Protein AF-A0A6S4NHQ3-F1 (afdb_monomer)

Radius of gyration: 20.22 Å; Cα contacts (8 Å, |Δi|>4): 206; chains: 1; bounding box: 44×44×52 Å

Sequence (238 aa):
MHYVQKYLEKLPLPKGSAKSVNSGTNIFLYCNYYSFYSQKVLMALYEKNVEFEPLLLDITKGEQYSSWFLDINPRGEIPVLKVNNDIIPDSTRILDYLEDYLDPKLPPLINVSTDKKVLNDINKFRDLIDALPAGVITVGSFFHPQLCGRPKLPFILPVREVLKCGDLGSSKNLRKLAEENPKARGILLYKAEIQDRKHEILTSEEEYLKVLNIVDHVLAQVEEQLKEQNEGNLHTII

Solvent-accessible surface area (backbone atoms only — not comparable to full-atom values): 13996 Å² total; per-residue (Å²): 127,75,68,63,58,64,51,62,76,65,55,83,72,80,83,68,91,60,91,74,80,82,58,99,64,53,35,37,33,39,26,36,91,86,37,69,50,22,41,58,47,52,50,52,37,57,77,52,66,55,80,66,46,80,45,77,50,55,64,91,78,44,45,41,69,33,70,76,42,29,75,75,35,75,82,41,66,66,20,31,42,31,51,68,87,48,77,37,59,49,44,66,57,37,50,53,40,61,60,78,67,70,51,93,85,51,71,61,91,61,83,78,59,89,48,65,65,60,50,51,53,52,51,51,50,51,54,60,58,70,68,51,60,60,68,57,59,58,52,29,44,62,67,40,54,86,81,44,85,83,80,52,89,72,64,37,86,68,52,32,56,54,52,48,54,51,54,72,45,42,32,62,50,29,45,54,50,23,69,78,32,72,93,48,21,69,59,27,43,55,50,19,54,52,42,49,57,49,47,60,36,44,73,32,70,71,51,41,48,53,54,51,51,52,51,52,51,53,51,50,55,50,52,52,57,54,66,72,59,64,86,84,62,74,86,78,77,130

Organism: Cydia pomonella (NCBI:txid82600)

InterPro domains:
  IPR004045 Glutathione S-transferase, N-terminal [PF13409] (35-100)
  IPR004045 Glutathione S-transferase, N-terminal [PS50404] (25-106)
  IPR036249 Thioredoxin-like superfamily [SSF52833] (26-103)

Secondary structure (DSSP, 8-state):
-HHHHHHHTTS------------S--EEEEE-TT-HHHHHHHHHHHHTT---EEEE--GGGTGGGSHHHHTT-TT--S-EEEETTEEEESHHHHHHHHHHTS-TTSPPSS---S-HHHHHHHHHHHHHHHTS-HHHHHHHHHH-GGG-SSPPTTSSTTHHHHHHHHHHHHHHHHHHHHHH-GGGHHHHHHHHHHHHHHHHHHH-HHHHHHHHHHHHHHHHHHHHHHHHS-GGGTTS--

pLDDT: mean 83.44, std 17.64, range [32.94, 98.56]

Mean predicted aligned error: 9.05 Å

Foldseek 3Di:
DPPVVVVVVVPPPPPDPDDDPPDVKAKEKAAAPPDPLSVLLVVLCVVLVPDYHYDYDPVLLLSLLDPVNCVLPVLSDDTWMDIPNDIQDDSVSSLVCSQPPDDPPGDHPDPPDVDPVVVVVVVVLVVLVVPQPVVLL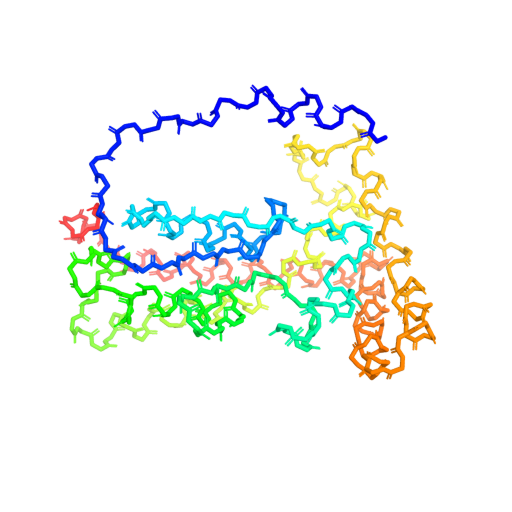LLLCLLCVVPDDDDDPPCDPPVSVVVNVSLVCQLVVLCVSLVVDVSSVVSSNVVSVVSVVSVVQSNDPVSSVVSVVSVVVSVVVVVVVVVVDPPPPVPPND

Nearest PDB structures (foldseek):
  5a4u-assembly1_A  TM=5.302E-01  e=1.321E-06  Arabidopsis thaliana
  5f06-assembly1_B  TM=5.441E-01  e=1.644E-06  Populus trichocarpa
  5a4w-assembly1_F  TM=5.690E-01  e=2.283E-06  Arabidopsis thaliana
  4ri7-assembly1_B  TM=5.217E-01  e=1.396E-06  Populus tremula x Populus tremuloides
  6tk8-assembly1_AAA-2  TM=5.365E-01  e=2.824E-05  Alopecurus myosuroides

Structure (mmCIF, N/CA/C/O backbone):
data_AF-A0A6S4NHQ3-F1
#
_entry.id   AF-A0A6S4NHQ3-F1
#
loop_
_atom_site.group_PDB
_atom_site.id
_atom_site.type_symbol
_atom_site.label_atom_id
_atom_site.label_alt_id
_atom_site.label_comp_id
_atom_site.label_asym_id
_atom_site.label_entity_id
_atom_site.label_seq_id
_atom_site.pdbx_PDB_ins_code
_atom_site.Cartn_x
_atom_site.Cartn_y
_atom_site.Cartn_z
_atom_site.occupancy
_atom_site.B_iso_or_equiv
_atom_site.auth_seq_id
_atom_site.auth_comp_id
_atom_site.auth_asym_id
_atom_site.auth_atom_id
_atom_site.pdbx_PDB_model_num
ATOM 1 N N . MET A 1 1 ? 18.579 -18.511 -0.798 1.00 41.28 1 MET A N 1
ATOM 2 C CA . MET A 1 1 ? 17.182 -18.793 -0.392 1.00 41.28 1 MET A CA 1
ATOM 3 C C . MET A 1 1 ? 17.045 -19.559 0.930 1.00 41.28 1 MET A C 1
ATOM 5 O O . MET A 1 1 ? 16.035 -19.383 1.584 1.00 41.28 1 MET A O 1
ATOM 9 N N . HIS A 1 2 ? 18.027 -20.350 1.386 1.00 41.12 2 HIS A N 1
ATOM 10 C CA . HIS A 1 2 ? 17.868 -21.189 2.593 1.00 41.12 2 HIS A CA 1
ATOM 11 C C . HIS A 1 2 ? 18.075 -20.460 3.943 1.00 41.12 2 HIS A C 1
ATOM 13 O O . HIS A 1 2 ? 17.642 -20.936 4.986 1.00 41.12 2 HIS A O 1
ATOM 19 N N . TYR A 1 3 ? 18.731 -19.293 3.941 1.00 32.94 3 TYR A N 1
ATOM 20 C CA . TYR A 1 3 ? 19.132 -18.621 5.183 1.00 32.94 3 TYR A CA 1
ATOM 21 C C . TYR A 1 3 ? 17.978 -17.887 5.881 1.00 32.94 3 TYR A C 1
ATOM 23 O O . TYR A 1 3 ? 17.878 -17.967 7.095 1.00 32.94 3 TYR A O 1
ATOM 31 N N . VAL A 1 4 ? 17.081 -17.229 5.138 1.00 36.38 4 VAL A N 1
ATOM 32 C CA . VAL A 1 4 ? 15.980 -16.421 5.706 1.00 36.38 4 VAL A CA 1
ATOM 33 C C . VAL A 1 4 ? 14.906 -17.299 6.356 1.00 36.38 4 VAL A C 1
ATOM 35 O O . VAL A 1 4 ? 14.461 -16.998 7.460 1.00 36.38 4 VAL A O 1
ATOM 38 N N . GLN A 1 5 ? 14.572 -18.435 5.736 1.00 38.97 5 GLN A N 1
ATOM 39 C CA . GLN A 1 5 ? 13.605 -19.407 6.264 1.00 38.97 5 GLN A CA 1
ATOM 40 C C . GLN A 1 5 ? 13.989 -19.894 7.674 1.00 38.97 5 GLN A C 1
ATOM 42 O O . GLN A 1 5 ? 13.165 -19.916 8.582 1.00 38.97 5 GLN A O 1
ATOM 47 N N . LYS A 1 6 ? 15.288 -20.147 7.889 1.00 36.09 6 LYS A N 1
ATOM 48 C CA . LYS A 1 6 ? 15.861 -20.581 9.172 1.00 36.09 6 LYS A CA 1
ATOM 49 C C . LYS A 1 6 ? 15.757 -19.531 10.290 1.00 36.09 6 LYS A C 1
ATOM 51 O O . LYS A 1 6 ? 15.869 -19.886 11.462 1.00 36.09 6 LYS A O 1
ATOM 56 N N . TYR A 1 7 ? 15.594 -18.248 9.956 1.00 45.59 7 TYR A N 1
ATOM 57 C CA . TYR A 1 7 ? 15.346 -17.185 10.940 1.00 45.59 7 TYR A CA 1
ATOM 58 C C . TYR A 1 7 ? 13.852 -16.979 11.198 1.00 45.59 7 TYR A C 1
ATOM 60 O O . TYR A 1 7 ? 13.483 -16.710 12.338 1.00 45.59 7 TYR A O 1
ATOM 68 N N . LEU A 1 8 ? 13.004 -17.164 10.182 1.00 43.62 8 LEU A N 1
ATOM 69 C CA . LEU A 1 8 ? 11.546 -17.088 10.323 1.00 43.62 8 LEU A CA 1
ATOM 70 C C . LEU A 1 8 ? 11.007 -18.175 11.264 1.00 43.62 8 LEU A C 1
ATOM 72 O O . LEU A 1 8 ? 10.175 -17.885 12.113 1.00 43.62 8 LEU A O 1
ATOM 76 N N . GLU A 1 9 ? 11.558 -19.389 11.196 1.00 46.22 9 GLU A N 1
ATOM 77 C CA . GLU A 1 9 ? 11.207 -20.502 12.097 1.00 46.22 9 GLU A CA 1
ATOM 78 C C . GLU A 1 9 ? 11.644 -20.286 13.558 1.00 46.22 9 GLU A C 1
ATOM 80 O O . GLU A 1 9 ? 11.167 -20.973 14.459 1.00 46.22 9 GLU A O 1
ATOM 85 N N . LYS A 1 10 ? 12.568 -19.348 13.811 1.00 43.44 10 LYS A N 1
ATOM 86 C CA . LYS A 1 10 ? 13.125 -19.065 15.144 1.00 43.44 10 LYS A CA 1
ATOM 87 C C . LYS A 1 10 ? 12.466 -17.889 15.854 1.00 43.44 10 LYS A C 1
ATOM 89 O O . LYS A 1 10 ? 12.809 -17.625 17.006 1.00 43.44 10 LYS A O 1
ATOM 94 N N . LEU A 1 11 ? 11.566 -17.169 15.188 1.00 36.38 11 LEU A N 1
ATOM 95 C CA . LEU A 1 11 ? 10.788 -16.127 15.842 1.00 36.38 11 LEU A CA 1
ATOM 96 C C . LEU A 1 11 ? 9.763 -16.808 16.759 1.00 36.38 11 LEU A C 1
ATOM 98 O O . LEU A 1 11 ? 8.969 -17.616 16.275 1.00 36.38 11 LEU A O 1
ATOM 102 N N . PRO A 1 12 ? 9.764 -16.522 18.073 1.00 37.81 12 PRO A N 1
ATOM 103 C CA . PRO A 1 12 ? 8.717 -17.000 18.954 1.00 37.81 12 PRO A CA 1
ATOM 104 C C . PRO A 1 12 ? 7.433 -16.267 18.568 1.00 37.81 12 PRO A C 1
ATOM 106 O O . PRO A 1 12 ? 7.177 -15.156 19.024 1.00 37.81 12 PRO A O 1
ATOM 109 N N . LEU A 1 13 ? 6.633 -16.874 17.692 1.00 43.66 13 LEU A N 1
ATOM 110 C CA . LEU A 1 13 ? 5.235 -16.494 17.562 1.00 43.66 13 LEU A CA 1
ATOM 111 C C . LEU A 1 13 ? 4.606 -16.748 18.937 1.00 43.66 13 LEU A C 1
ATOM 113 O O . LEU A 1 13 ? 4.704 -17.878 19.434 1.00 43.66 13 LEU A O 1
ATOM 117 N N . PRO A 1 14 ? 4.016 -15.738 19.596 1.00 38.56 14 PRO A N 1
ATOM 118 C CA . PRO A 1 14 ? 3.299 -15.982 20.829 1.00 38.56 14 PRO A CA 1
ATOM 119 C C . PRO A 1 14 ? 2.188 -16.987 20.521 1.00 38.56 14 PRO A C 1
ATOM 121 O O . PRO A 1 14 ? 1.227 -16.680 19.823 1.00 38.56 14 PRO A O 1
ATOM 124 N N . LYS A 1 15 ? 2.312 -18.208 21.054 1.00 42.62 15 LYS A N 1
ATOM 125 C CA . LYS A 1 15 ? 1.168 -19.105 21.233 1.00 42.62 15 LYS A CA 1
ATOM 126 C C . LYS A 1 15 ? 0.335 -18.521 22.368 1.00 42.62 15 LYS A C 1
ATOM 128 O O . LYS A 1 15 ? 0.382 -18.993 23.500 1.00 42.62 15 LYS A O 1
ATOM 133 N N . GLY A 1 16 ? -0.329 -17.408 22.075 1.00 36.06 16 GLY A N 1
ATOM 134 C CA . GLY A 1 16 ? -1.238 -16.749 22.988 1.00 36.06 16 GLY A CA 1
ATOM 135 C C . GLY A 1 16 ? -2.459 -17.632 23.167 1.00 36.06 16 GLY A C 1
ATOM 136 O O . GLY A 1 16 ? -3.340 -17.659 22.318 1.00 36.06 16 GLY A O 1
ATOM 137 N N . SER A 1 17 ? -2.516 -18.353 24.284 1.00 41.75 17 SER A N 1
ATOM 138 C CA . SER A 1 17 ? -3.773 -18.840 24.842 1.00 41.75 17 SER A CA 1
ATOM 139 C C . SER A 1 17 ? -4.569 -17.637 25.366 1.00 41.75 17 SER A C 1
ATOM 141 O O . SER A 1 17 ? -4.622 -17.390 26.571 1.00 41.75 17 SER A O 1
ATOM 143 N N . ALA A 1 18 ? -5.133 -16.844 24.460 1.00 39.75 18 ALA A N 1
ATOM 144 C CA . ALA A 1 18 ? -6.147 -15.846 24.766 1.00 39.75 18 ALA A CA 1
ATOM 145 C C . ALA A 1 18 ? -7.503 -16.430 24.358 1.00 39.75 18 ALA A C 1
ATOM 147 O O . ALA A 1 18 ? -7.610 -17.091 23.329 1.00 39.75 18 ALA A O 1
ATOM 148 N N . LYS A 1 19 ? -8.522 -16.267 25.206 1.00 41.50 19 LYS A N 1
ATOM 149 C CA . LYS A 1 19 ? -9.860 -16.837 24.994 1.00 41.50 19 LYS A CA 1
ATOM 150 C C . LYS A 1 19 ? -10.383 -16.449 23.603 1.00 41.50 19 LYS A C 1
ATOM 152 O O . LYS A 1 19 ? -10.656 -15.278 23.363 1.00 41.50 19 LYS A O 1
ATOM 157 N N . SER A 1 20 ? -10.511 -17.446 22.726 1.00 44.72 20 SER A N 1
ATOM 158 C CA . SER A 1 20 ? -10.977 -17.306 21.347 1.00 44.72 20 SER A CA 1
ATOM 159 C C . SER A 1 20 ? -12.422 -16.822 21.326 1.00 44.72 20 SER A C 1
ATOM 161 O O . SER A 1 20 ? -13.303 -17.465 21.913 1.00 44.72 20 SER A O 1
ATOM 163 N N . VAL A 1 21 ? -12.699 -15.746 20.597 1.00 47.25 21 VAL A N 1
ATOM 164 C CA . VAL A 1 21 ? -14.057 -15.499 20.118 1.00 47.25 21 VAL A CA 1
ATOM 165 C C . VAL A 1 21 ? -14.257 -16.424 18.920 1.00 47.25 21 VAL A C 1
ATOM 167 O O . VAL A 1 21 ? -14.030 -16.042 17.779 1.00 47.25 21 VAL A O 1
ATOM 170 N N . ASN A 1 22 ? -14.668 -17.666 19.191 1.00 46.78 22 ASN A N 1
ATOM 171 C CA . ASN A 1 22 ? -15.156 -18.591 18.166 1.00 46.78 22 ASN A CA 1
ATOM 172 C C . ASN A 1 22 ? -16.520 -18.083 17.667 1.00 46.78 22 ASN A C 1
ATOM 174 O O . ASN A 1 22 ? -17.574 -18.602 18.036 1.00 46.78 22 ASN A O 1
ATOM 178 N N . SER A 1 23 ? -16.515 -17.019 16.865 1.00 53.62 23 SER A N 1
ATOM 179 C CA . SER A 1 23 ? -17.601 -16.788 15.917 1.00 53.62 23 SER A CA 1
ATOM 180 C C . SER A 1 23 ? -17.311 -17.698 14.725 1.00 53.62 23 SER A C 1
ATOM 182 O O . SER A 1 23 ? -16.160 -17.791 14.316 1.00 53.62 23 SER A O 1
ATOM 184 N N . GLY A 1 24 ? -18.297 -18.410 14.179 1.00 66.19 24 GLY A N 1
ATOM 185 C CA . GLY A 1 24 ? -18.119 -19.302 13.017 1.00 66.19 24 GLY A CA 1
ATOM 186 C C . GLY A 1 24 ? -17.751 -18.587 11.704 1.00 66.19 24 GLY A C 1
ATOM 187 O O . GLY A 1 24 ? -18.148 -19.040 10.634 1.00 66.19 24 GLY A O 1
ATOM 188 N N . THR A 1 25 ? -17.060 -17.453 11.795 1.00 79.44 25 THR A N 1
ATOM 189 C CA . THR A 1 25 ? -16.621 -16.580 10.717 1.00 79.44 25 THR A CA 1
ATOM 190 C C . THR A 1 25 ? -15.219 -16.997 10.301 1.00 79.44 25 THR A C 1
ATOM 192 O O . THR A 1 25 ? -14.270 -16.872 11.071 1.00 79.44 25 THR A O 1
ATOM 195 N N . ASN A 1 26 ? -15.072 -17.470 9.067 1.00 91.00 26 ASN A N 1
ATOM 196 C CA . ASN A 1 26 ? -13.759 -17.821 8.538 1.00 91.00 26 ASN A CA 1
ATOM 197 C C . ASN A 1 26 ? -13.065 -16.554 8.027 1.00 91.00 26 ASN A C 1
ATOM 199 O O . ASN A 1 26 ? -13.512 -15.973 7.033 1.00 91.00 26 ASN A O 1
ATOM 203 N N . ILE A 1 27 ? -11.986 -16.141 8.693 1.00 96.00 27 ILE A N 1
ATOM 204 C CA . ILE A 1 27 ? -11.217 -14.943 8.342 1.00 96.00 27 ILE A CA 1
ATOM 205 C C . ILE A 1 27 ? -9.837 -15.359 7.835 1.00 96.00 27 ILE A C 1
ATOM 207 O O . ILE A 1 27 ? -9.056 -15.971 8.560 1.00 96.00 27 ILE A O 1
ATOM 211 N N . PHE A 1 28 ? -9.521 -14.980 6.598 1.00 97.62 28 PHE A N 1
ATOM 212 C CA . PHE A 1 28 ? -8.204 -15.179 5.996 1.00 97.62 28 PHE A CA 1
ATOM 213 C C . PHE A 1 28 ? -7.603 -13.842 5.587 1.00 97.62 28 PHE A C 1
ATOM 215 O O . PHE A 1 28 ? -8.303 -12.962 5.084 1.00 97.62 28 PHE A O 1
ATOM 222 N N . LEU A 1 29 ? -6.289 -13.712 5.728 1.00 98.38 29 LEU A N 1
ATOM 223 C CA . LEU A 1 29 ? -5.555 -12.536 5.282 1.00 98.38 29 LEU A CA 1
ATOM 224 C C . LEU A 1 29 ? -4.477 -12.939 4.277 1.00 98.38 29 LEU A C 1
ATOM 226 O O . LEU A 1 29 ? -3.448 -13.489 4.660 1.00 98.38 29 LEU A O 1
ATOM 230 N N . TYR A 1 30 ? -4.677 -12.606 3.003 1.00 98.38 30 TYR A N 1
ATOM 231 C CA . TYR A 1 30 ? -3.642 -12.741 1.981 1.00 98.38 30 TYR A CA 1
ATOM 232 C C . TYR A 1 30 ? -2.620 -11.619 2.156 1.00 98.38 30 TYR A C 1
ATOM 234 O O . TYR A 1 30 ? -2.944 -10.453 1.916 1.00 98.38 30 TYR A O 1
ATOM 242 N N . CYS A 1 31 ? -1.404 -11.929 2.603 1.00 98.00 31 CYS A N 1
ATOM 243 C CA . CYS A 1 31 ? -0.440 -10.903 3.001 1.00 98.00 31 CYS A CA 1
ATOM 244 C C . CYS A 1 31 ? 1.027 -11.311 2.839 1.00 98.00 31 CYS A C 1
ATOM 246 O O . CYS A 1 31 ? 1.368 -12.425 2.455 1.00 98.00 31 CYS A O 1
ATOM 248 N N . ASN A 1 32 ? 1.918 -10.369 3.138 1.00 95.62 32 ASN A N 1
ATOM 249 C CA . ASN A 1 32 ? 3.341 -10.621 3.313 1.00 95.62 32 ASN A CA 1
ATOM 250 C C . ASN A 1 32 ? 3.845 -9.790 4.498 1.00 95.62 32 ASN A C 1
ATOM 252 O O . ASN A 1 32 ? 3.579 -8.590 4.561 1.00 95.62 32 ASN A O 1
ATOM 256 N N . TYR A 1 33 ? 4.604 -10.396 5.413 1.00 92.06 33 TYR A N 1
ATOM 257 C CA . TYR A 1 33 ? 5.061 -9.726 6.638 1.00 92.06 33 TYR A CA 1
ATOM 258 C C . TYR A 1 33 ? 5.990 -8.525 6.412 1.00 92.06 33 TYR A C 1
ATOM 260 O O . TYR A 1 33 ? 6.169 -7.722 7.325 1.00 92.06 33 TYR A O 1
ATOM 268 N N . TYR A 1 34 ? 6.565 -8.370 5.218 1.00 86.56 34 TYR A N 1
ATOM 269 C CA . TYR A 1 34 ? 7.414 -7.232 4.861 1.00 86.56 34 TYR A CA 1
ATOM 270 C C . TYR A 1 34 ? 6.670 -6.121 4.108 1.00 86.56 34 TYR A C 1
ATOM 272 O O . TYR A 1 34 ? 7.263 -5.086 3.815 1.00 86.56 34 TYR A O 1
ATOM 280 N N . SER A 1 35 ? 5.386 -6.305 3.788 1.00 90.50 35 SER A N 1
ATOM 281 C CA . SER A 1 35 ? 4.566 -5.250 3.189 1.00 90.50 35 SER A CA 1
ATOM 282 C C . SER A 1 35 ? 4.032 -4.319 4.275 1.00 90.50 35 SER A C 1
ATOM 284 O O . SER A 1 35 ? 3.268 -4.759 5.132 1.00 90.50 35 SER A O 1
ATOM 286 N N . PHE A 1 36 ? 4.364 -3.026 4.208 1.00 90.44 36 PHE A N 1
ATOM 287 C CA . PHE A 1 36 ? 3.830 -2.006 5.125 1.00 90.44 36 PHE A CA 1
ATOM 288 C C . PHE A 1 36 ? 2.293 -2.010 5.167 1.00 90.44 36 PHE A C 1
ATOM 290 O O . PHE A 1 36 ? 1.688 -1.941 6.235 1.00 90.44 36 PHE A O 1
ATOM 297 N N . TYR A 1 37 ? 1.652 -2.192 4.009 1.00 94.25 37 TYR A N 1
ATOM 298 C CA . TYR A 1 37 ? 0.195 -2.273 3.902 1.00 94.25 37 TYR A CA 1
ATOM 299 C C . TYR A 1 37 ? -0.374 -3.521 4.585 1.00 94.25 37 TYR A C 1
ATOM 301 O O . TYR A 1 37 ? -1.457 -3.471 5.159 1.00 94.25 37 TYR A O 1
ATOM 309 N N . SER A 1 38 ? 0.352 -4.644 4.550 1.00 96.75 38 SER A N 1
ATOM 310 C CA . SER A 1 38 ? -0.025 -5.848 5.301 1.00 96.75 38 SER A CA 1
ATOM 311 C C . SER A 1 38 ? 0.200 -5.672 6.798 1.00 96.75 38 SER A C 1
ATOM 313 O O . SER A 1 38 ? -0.638 -6.096 7.586 1.00 96.75 38 SER A O 1
ATOM 315 N N . GLN A 1 39 ? 1.300 -5.027 7.194 1.00 95.12 39 GLN A N 1
ATOM 316 C CA . GLN A 1 39 ? 1.635 -4.784 8.595 1.00 95.12 39 GLN A CA 1
ATOM 317 C C . GLN A 1 39 ? 0.559 -3.959 9.300 1.00 95.12 39 GLN A C 1
ATOM 319 O O . GLN A 1 39 ? 0.144 -4.355 10.383 1.00 95.12 39 GLN A O 1
ATOM 324 N N . LYS A 1 40 ? 0.035 -2.891 8.677 1.00 93.19 40 LYS A N 1
ATOM 325 C CA . LYS A 1 40 ? -1.033 -2.096 9.310 1.00 93.19 40 LYS A CA 1
ATOM 326 C C . LYS A 1 40 ? -2.314 -2.902 9.563 1.00 93.19 40 LYS A C 1
ATOM 328 O O . LYS A 1 40 ? -2.912 -2.776 10.624 1.00 93.19 40 LYS A O 1
ATOM 333 N N . VAL A 1 41 ? -2.689 -3.795 8.642 1.00 96.94 41 VAL A N 1
ATOM 334 C CA . VAL A 1 41 ? -3.848 -4.691 8.820 1.00 96.94 41 VAL A CA 1
ATOM 335 C C . VAL A 1 41 ? -3.578 -5.761 9.880 1.00 96.94 41 VAL A C 1
ATOM 337 O O . VAL A 1 41 ? -4.438 -6.027 10.712 1.00 96.94 41 VAL A O 1
ATOM 340 N N . LEU A 1 42 ? -2.382 -6.357 9.878 1.00 97.25 42 LEU A N 1
ATOM 341 C CA . LEU A 1 42 ? -1.973 -7.328 10.894 1.00 97.25 42 LEU A CA 1
ATOM 342 C C . LEU A 1 42 ? -2.024 -6.714 12.295 1.00 97.25 42 LEU A C 1
ATOM 344 O O . LEU A 1 42 ? -2.574 -7.330 13.200 1.00 97.25 42 LEU A O 1
ATOM 348 N N . MET A 1 43 ? -1.494 -5.499 12.460 1.00 95.31 43 MET A N 1
ATOM 349 C CA . MET A 1 43 ? -1.566 -4.763 13.723 1.00 95.31 43 MET A CA 1
ATOM 350 C C . MET A 1 43 ? -3.017 -4.583 14.167 1.00 95.31 43 MET A C 1
ATOM 352 O O . MET A 1 43 ? -3.346 -4.956 15.283 1.00 95.31 43 MET A O 1
ATOM 356 N N . ALA A 1 44 ? -3.902 -4.114 13.284 1.00 94.12 44 ALA A N 1
ATOM 357 C CA . ALA A 1 44 ? -5.312 -3.936 13.622 1.00 94.12 44 ALA A CA 1
ATOM 358 C C . ALA A 1 44 ? -6.005 -5.242 14.047 1.00 94.12 44 ALA A C 1
ATOM 360 O O . ALA A 1 44 ? -6.732 -5.258 15.035 1.00 94.12 44 ALA A O 1
ATOM 361 N N . LEU A 1 45 ? -5.760 -6.350 13.341 1.00 94.94 45 LEU A N 1
ATOM 362 C CA . LEU A 1 45 ? -6.311 -7.660 13.704 1.00 94.94 45 LEU A CA 1
ATOM 363 C C . LEU A 1 45 ? -5.817 -8.129 15.080 1.00 94.94 45 LEU A C 1
ATOM 365 O O . LEU A 1 45 ? -6.617 -8.622 15.875 1.00 94.94 45 LEU A O 1
ATOM 369 N N . TYR A 1 46 ? -4.523 -7.953 15.372 1.00 94.25 46 TYR A N 1
ATOM 370 C CA . TYR A 1 46 ? -3.949 -8.322 16.667 1.00 94.25 46 TYR A CA 1
ATOM 371 C C . TYR A 1 46 ? -4.468 -7.446 17.811 1.00 94.25 46 TYR A C 1
ATOM 373 O O . TYR A 1 46 ? -4.868 -7.990 18.836 1.00 94.25 46 TYR A O 1
ATOM 381 N N . GLU A 1 47 ? -4.516 -6.124 17.634 1.00 91.81 47 GLU A N 1
ATOM 382 C CA . GLU A 1 47 ? -5.016 -5.189 18.653 1.00 91.81 47 GLU A CA 1
ATOM 383 C C . GLU A 1 47 ? -6.504 -5.418 18.957 1.00 91.81 47 GLU A C 1
ATOM 385 O O . GLU A 1 47 ? -6.924 -5.392 20.112 1.00 91.81 47 GLU A O 1
ATOM 390 N N . LYS A 1 48 ? -7.311 -5.744 17.938 1.00 89.62 48 LYS A N 1
ATOM 391 C CA . LYS A 1 48 ? -8.724 -6.118 18.125 1.00 89.62 48 LYS A CA 1
ATOM 392 C C . LYS A 1 48 ? -8.913 -7.552 18.629 1.00 89.62 48 LYS A C 1
ATOM 394 O O . LYS A 1 48 ? -10.050 -7.961 18.847 1.00 89.62 48 LYS A O 1
ATOM 399 N N . ASN A 1 49 ? -7.835 -8.321 18.806 1.00 90.06 49 ASN A N 1
ATOM 400 C CA . ASN A 1 49 ? -7.863 -9.733 19.195 1.00 90.06 49 ASN A CA 1
ATOM 401 C C . ASN A 1 49 ? -8.794 -10.583 18.300 1.00 90.06 49 ASN A C 1
ATOM 403 O O . ASN A 1 49 ? -9.562 -11.420 18.779 1.00 90.06 49 ASN A O 1
ATOM 407 N N . VAL A 1 50 ? -8.740 -10.336 16.988 1.00 91.25 50 VAL A N 1
ATOM 408 C CA . VAL A 1 50 ? -9.479 -11.088 15.967 1.00 91.25 50 VAL A CA 1
ATOM 409 C C . VAL A 1 50 ? -8.673 -12.325 15.586 1.00 91.25 50 VAL A C 1
ATOM 411 O O . VAL A 1 50 ? -7.493 -12.225 15.258 1.00 91.25 50 VAL A O 1
ATOM 414 N N . GLU A 1 51 ? -9.308 -13.494 15.598 1.00 92.31 51 GLU A N 1
ATOM 415 C CA . GLU A 1 51 ? -8.698 -14.729 15.105 1.00 92.31 51 GLU A CA 1
ATOM 416 C C . GLU A 1 51 ? -8.767 -14.777 13.570 1.00 92.31 51 GLU A C 1
ATOM 418 O O . GLU A 1 51 ? -9.820 -14.547 12.977 1.00 92.31 51 GLU A O 1
ATOM 423 N N . PHE A 1 52 ? -7.635 -15.041 12.915 1.00 95.38 52 PHE A N 1
ATOM 424 C CA . PHE A 1 52 ? -7.533 -15.106 11.456 1.00 95.38 52 PHE A CA 1
ATOM 425 C C . PHE A 1 52 ? -6.401 -16.040 11.018 1.00 95.38 52 PHE A C 1
ATOM 427 O O . PHE A 1 52 ? -5.429 -16.250 11.746 1.00 95.38 52 PHE A O 1
ATOM 434 N N . GLU A 1 53 ? -6.487 -16.545 9.789 1.00 97.19 53 GLU A N 1
ATOM 435 C CA . GLU A 1 53 ? -5.422 -17.324 9.158 1.00 97.19 53 GLU A CA 1
ATOM 436 C C . GLU A 1 53 ? -4.631 -16.466 8.146 1.00 97.19 53 GLU A C 1
ATOM 438 O O . GLU A 1 53 ? -5.198 -15.987 7.156 1.00 97.19 53 GLU A O 1
ATOM 443 N N . PRO A 1 54 ? -3.317 -16.241 8.352 1.00 96.12 54 PRO A N 1
ATOM 444 C CA . PRO A 1 54 ? -2.481 -15.557 7.373 1.00 96.12 54 PRO A CA 1
ATOM 445 C C . PRO A 1 54 ? -2.116 -16.491 6.210 1.00 96.12 54 PRO A C 1
ATOM 447 O O . PRO A 1 54 ? -1.442 -17.504 6.391 1.00 96.12 54 PRO A O 1
ATOM 450 N N . LEU A 1 55 ? -2.482 -16.097 4.994 1.00 97.31 55 LEU A N 1
ATOM 451 C CA . LEU A 1 55 ? -2.096 -16.752 3.747 1.00 97.31 55 LEU A CA 1
ATOM 452 C C . LEU A 1 55 ? -0.950 -15.955 3.116 1.00 97.31 55 LEU A C 1
ATOM 454 O O . LEU A 1 55 ? -1.154 -14.874 2.562 1.00 97.31 55 LEU A O 1
ATOM 458 N N . LEU A 1 56 ? 0.277 -16.458 3.255 1.00 97.25 56 LEU A N 1
ATOM 459 C CA . LEU A 1 56 ? 1.479 -15.717 2.871 1.00 97.25 56 LEU A CA 1
ATOM 460 C C . LEU A 1 56 ? 1.770 -15.826 1.375 1.00 97.25 56 LEU A C 1
ATOM 462 O O . LEU A 1 56 ? 1.942 -16.926 0.861 1.00 97.25 56 LEU A O 1
ATOM 466 N N . LEU A 1 57 ? 1.904 -14.675 0.712 1.00 95.31 57 LEU A N 1
ATOM 467 C CA . LEU A 1 57 ? 2.344 -14.582 -0.680 1.00 95.31 57 LEU A CA 1
ATOM 468 C C . LEU A 1 57 ? 3.834 -14.245 -0.769 1.00 95.31 57 LEU A C 1
ATOM 470 O O . LEU A 1 57 ? 4.324 -13.310 -0.122 1.00 95.31 57 LEU A O 1
ATOM 474 N N . ASP A 1 58 ? 4.549 -14.935 -1.653 1.00 90.31 58 ASP A N 1
ATOM 475 C CA . ASP A 1 58 ? 5.911 -14.610 -2.057 1.00 90.31 58 ASP A CA 1
ATOM 476 C C . ASP A 1 58 ? 5.911 -13.494 -3.112 1.00 90.31 58 ASP A C 1
ATOM 478 O O . ASP A 1 58 ? 6.049 -13.703 -4.324 1.00 90.31 58 ASP A O 1
ATOM 482 N N . ILE A 1 59 ? 5.798 -12.257 -2.627 1.00 88.31 59 ILE A N 1
ATOM 483 C CA . ILE A 1 59 ? 5.825 -11.068 -3.485 1.00 88.31 59 ILE A CA 1
ATOM 484 C C . ILE A 1 59 ? 7.167 -10.856 -4.191 1.00 88.31 59 ILE A C 1
ATOM 486 O O . ILE A 1 59 ? 7.223 -10.143 -5.192 1.00 88.31 59 ILE A O 1
ATOM 490 N N . THR A 1 60 ? 8.244 -11.497 -3.717 1.00 80.88 60 THR A N 1
ATOM 491 C CA . THR A 1 60 ? 9.568 -11.415 -4.354 1.00 80.88 60 THR A CA 1
ATOM 492 C C . THR A 1 60 ? 9.622 -12.197 -5.664 1.00 80.88 60 THR A C 1
ATOM 494 O O . THR A 1 60 ? 10.420 -11.877 -6.543 1.00 80.88 60 THR A O 1
ATOM 497 N N . LYS A 1 61 ? 8.736 -13.187 -5.819 1.00 82.69 61 LYS A N 1
ATOM 498 C CA . LYS A 1 61 ? 8.537 -13.950 -7.056 1.00 82.69 61 LYS A CA 1
ATOM 499 C C . LYS A 1 61 ? 7.333 -13.477 -7.871 1.00 82.69 61 LYS A C 1
ATOM 501 O O . LYS A 1 61 ? 7.049 -14.063 -8.910 1.00 82.69 61 LYS A O 1
ATOM 506 N N . GLY A 1 62 ? 6.638 -12.432 -7.422 1.00 84.88 62 GLY A N 1
ATOM 507 C CA . GLY A 1 62 ? 5.451 -11.919 -8.101 1.00 84.88 62 GLY A CA 1
ATOM 508 C C . GLY A 1 62 ? 4.224 -12.823 -7.963 1.00 84.88 62 GLY A C 1
ATOM 509 O O . GLY A 1 62 ? 3.387 -12.828 -8.860 1.00 84.88 62 GLY A O 1
ATOM 510 N N . GLU A 1 63 ? 4.092 -13.593 -6.876 1.00 91.00 63 GLU A N 1
ATOM 511 C CA . GLU A 1 63 ? 2.948 -14.496 -6.661 1.00 91.00 63 GLU A CA 1
ATOM 512 C C . GLU A 1 63 ? 1.588 -13.773 -6.674 1.00 91.00 63 GLU A C 1
ATOM 514 O O . GLU A 1 63 ? 0.593 -14.333 -7.128 1.00 91.00 63 GLU A O 1
ATOM 519 N N . GLN A 1 64 ? 1.550 -12.492 -6.298 1.00 92.69 64 GLN A N 1
ATOM 520 C CA . GLN A 1 64 ? 0.374 -11.622 -6.420 1.00 92.69 64 GLN A CA 1
ATOM 521 C C . GLN A 1 64 ? -0.061 -11.356 -7.876 1.00 92.69 64 GLN A C 1
ATOM 523 O O . GLN A 1 64 ? -1.090 -10.734 -8.118 1.00 92.69 64 GLN A O 1
ATOM 528 N N . TYR A 1 65 ? 0.727 -11.795 -8.854 1.00 90.75 65 TYR A N 1
ATOM 529 C CA . TYR A 1 65 ? 0.413 -11.742 -10.281 1.00 90.75 65 TYR A CA 1
ATOM 530 C C . TYR A 1 65 ? 0.137 -13.125 -10.876 1.00 90.75 65 TYR A C 1
ATOM 532 O O . TYR A 1 65 ? -0.005 -13.256 -12.090 1.00 90.75 65 TYR A O 1
ATOM 540 N N . SER A 1 66 ? 0.071 -14.163 -10.043 1.00 89.62 66 SER A N 1
ATOM 541 C CA . SER A 1 66 ? -0.410 -15.476 -10.461 1.00 89.62 66 SER A CA 1
ATOM 542 C C . SER A 1 66 ? -1.893 -15.414 -10.833 1.00 89.62 66 SER A C 1
ATOM 544 O O . SER A 1 66 ? -2.653 -14.608 -10.293 1.00 89.62 66 SER A O 1
ATOM 546 N N . SER A 1 67 ? -2.321 -16.289 -11.743 1.00 87.88 67 SER A N 1
ATOM 547 C CA . SER A 1 67 ? -3.719 -16.353 -12.182 1.00 87.88 67 SER A CA 1
ATOM 548 C C . SER A 1 67 ? -4.692 -16.518 -11.013 1.00 87.88 67 SER A C 1
ATOM 550 O O . SER A 1 67 ? -5.665 -15.777 -10.931 1.00 87.88 67 SER A O 1
ATOM 552 N N . TRP A 1 68 ? -4.391 -17.426 -10.080 1.00 91.62 68 TRP A N 1
ATOM 553 C CA . TRP A 1 68 ? -5.268 -17.721 -8.947 1.00 91.62 68 TRP A CA 1
ATOM 554 C C . TRP A 1 68 ? -5.456 -16.518 -8.016 1.00 91.62 68 TRP A C 1
ATOM 556 O O . TRP A 1 68 ? -6.553 -16.315 -7.502 1.00 91.62 68 TRP A O 1
ATOM 566 N N . PHE A 1 69 ? -4.417 -15.703 -7.800 1.00 94.12 69 PHE A N 1
ATOM 567 C CA . PHE A 1 69 ? -4.542 -14.528 -6.941 1.00 94.12 69 PHE A CA 1
ATOM 568 C C . PHE A 1 69 ? -5.203 -13.362 -7.671 1.00 94.12 69 PHE A C 1
ATOM 570 O O . PHE A 1 69 ? -5.978 -12.620 -7.075 1.00 94.12 69 PHE A O 1
ATOM 577 N N . LEU A 1 70 ? -4.947 -13.212 -8.970 1.00 90.50 70 LEU A N 1
ATOM 578 C CA . LEU A 1 70 ? -5.612 -12.203 -9.792 1.00 90.50 70 LEU A CA 1
ATOM 579 C C . LEU A 1 70 ? -7.120 -12.454 -9.924 1.00 90.50 70 LEU A C 1
ATOM 581 O O . LEU A 1 70 ? -7.875 -11.492 -10.036 1.00 90.50 70 LEU A O 1
ATOM 585 N N . ASP A 1 71 ? -7.561 -13.713 -9.850 1.00 91.00 71 ASP A N 1
ATOM 586 C CA . ASP A 1 71 ? -8.983 -14.061 -9.757 1.00 91.00 71 ASP A CA 1
ATOM 587 C C . ASP A 1 71 ? -9.607 -13.596 -8.418 1.00 91.00 71 ASP A C 1
ATOM 589 O O . ASP A 1 71 ? -10.806 -13.331 -8.360 1.00 91.00 71 ASP A O 1
ATOM 593 N N . ILE A 1 72 ? -8.806 -13.444 -7.352 1.00 94.56 72 ILE A N 1
ATOM 594 C CA . ILE A 1 72 ? -9.233 -12.891 -6.051 1.00 94.56 72 ILE A CA 1
ATOM 595 C C . ILE A 1 72 ? -9.180 -11.358 -6.065 1.00 94.56 72 ILE A C 1
ATOM 597 O O . ILE A 1 72 ? -10.133 -10.693 -5.663 1.00 94.56 72 ILE A O 1
ATOM 601 N N . ASN A 1 73 ? -8.058 -10.786 -6.502 1.00 95.56 73 ASN A N 1
ATOM 602 C CA . ASN A 1 73 ? -7.851 -9.348 -6.606 1.00 95.56 73 ASN A CA 1
ATOM 603 C C . ASN A 1 73 ? -7.200 -8.999 -7.955 1.00 95.56 73 ASN A C 1
ATOM 605 O O . ASN A 1 73 ? -5.972 -9.065 -8.076 1.00 95.56 73 ASN A O 1
ATOM 609 N N . PRO A 1 74 ? -7.980 -8.520 -8.943 1.00 92.56 74 PRO A N 1
ATOM 610 C CA . PRO A 1 74 ? -7.470 -8.161 -10.267 1.00 92.56 74 PRO A CA 1
ATOM 611 C C . PRO A 1 74 ? -6.400 -7.062 -10.262 1.00 92.56 74 PRO A C 1
ATOM 613 O O . PRO A 1 74 ? -5.668 -6.909 -11.239 1.00 92.56 74 PRO A O 1
ATOM 616 N N . ARG A 1 75 ? -6.279 -6.290 -9.170 1.00 92.88 75 ARG A N 1
ATOM 617 C CA . ARG A 1 75 ? -5.203 -5.301 -9.010 1.00 92.88 75 ARG A CA 1
ATOM 618 C C . ARG A 1 75 ? -3.847 -5.945 -8.719 1.00 92.88 75 ARG A C 1
ATOM 620 O O . ARG A 1 75 ? -2.839 -5.259 -8.860 1.00 92.88 75 ARG A O 1
ATOM 627 N N . GLY A 1 76 ? -3.793 -7.217 -8.318 1.00 93.19 76 GLY A N 1
ATOM 628 C CA . GLY A 1 76 ? -2.552 -7.909 -7.958 1.00 93.19 76 GLY A CA 1
ATOM 629 C C . GLY A 1 76 ? -1.834 -7.230 -6.792 1.00 93.19 76 GLY A C 1
ATOM 630 O O . GLY A 1 76 ? -0.633 -6.962 -6.855 1.00 93.19 76 GLY A O 1
ATOM 631 N N . GLU A 1 77 ? -2.596 -6.854 -5.767 1.00 94.56 77 GLU A N 1
ATOM 632 C CA . GLU A 1 77 ? -2.119 -6.129 -4.590 1.00 94.56 77 GLU A CA 1
ATOM 633 C C . GLU A 1 77 ? -2.468 -6.886 -3.312 1.00 94.56 77 GLU A C 1
ATOM 635 O O . GLU A 1 77 ? -3.506 -7.542 -3.225 1.00 94.56 77 GLU A O 1
ATOM 640 N N . ILE A 1 78 ? -1.593 -6.757 -2.319 1.00 96.62 78 ILE A N 1
ATOM 641 C CA . ILE A 1 78 ? -1.793 -7.256 -0.960 1.00 96.62 78 ILE A CA 1
ATOM 642 C C . ILE A 1 78 ? -1.726 -6.081 0.028 1.00 96.62 78 ILE A C 1
ATOM 644 O O . ILE A 1 78 ? -0.991 -5.120 -0.225 1.00 96.62 78 ILE A O 1
ATOM 648 N N . PRO A 1 79 ? -2.409 -6.157 1.180 1.00 98.12 79 PRO A N 1
ATOM 649 C CA . PRO A 1 79 ? -3.212 -7.282 1.656 1.00 98.12 79 PRO A CA 1
ATOM 650 C C . PRO A 1 79 ? -4.598 -7.387 1.005 1.00 98.12 79 PRO A C 1
ATOM 652 O O . PRO A 1 79 ? -5.108 -6.422 0.437 1.00 98.12 79 PRO A O 1
ATOM 655 N N . VAL A 1 80 ? -5.211 -8.564 1.139 1.00 98.56 80 VAL A N 1
ATOM 656 C CA . VAL A 1 80 ? -6.641 -8.800 0.884 1.00 98.56 80 VAL A CA 1
ATOM 657 C C . VAL A 1 80 ? -7.214 -9.556 2.078 1.00 98.56 80 VAL A C 1
ATOM 659 O O . VAL A 1 80 ? -6.702 -10.620 2.429 1.00 98.56 80 VAL A O 1
ATOM 662 N N . LEU A 1 81 ? -8.260 -9.017 2.702 1.00 98.38 81 LEU A N 1
ATOM 663 C CA . LEU A 1 81 ? -9.002 -9.705 3.754 1.00 98.38 81 LEU A CA 1
ATOM 664 C C . LEU A 1 81 ? -10.141 -10.499 3.111 1.00 98.38 81 LEU A C 1
ATOM 666 O O . LEU A 1 81 ? -10.873 -9.976 2.271 1.00 98.38 81 LEU A O 1
ATOM 670 N N . LYS A 1 82 ? -10.299 -11.757 3.509 1.00 96.94 82 LYS A N 1
ATOM 671 C CA . LYS A 1 82 ? -11.455 -12.580 3.169 1.00 96.94 82 LYS A CA 1
ATOM 672 C C . LYS A 1 82 ? -12.217 -12.900 4.441 1.00 96.94 82 LYS A C 1
ATOM 674 O O . LYS A 1 82 ? -11.647 -13.497 5.349 1.00 96.94 82 LYS A O 1
ATOM 679 N N . VAL A 1 83 ? -13.493 -12.542 4.474 1.00 95.44 83 VAL A N 1
ATOM 680 C CA . VAL A 1 83 ? -14.393 -12.834 5.593 1.00 95.44 83 VAL A CA 1
ATOM 681 C C . VAL A 1 83 ? -15.560 -13.630 5.043 1.00 95.44 83 VAL A C 1
ATOM 683 O O . VAL A 1 83 ? -16.367 -13.117 4.274 1.00 95.44 83 VAL A O 1
ATOM 686 N N . ASN A 1 84 ? -15.629 -14.915 5.385 1.00 91.19 84 ASN A N 1
ATOM 687 C CA . ASN A 1 84 ? -16.552 -15.864 4.765 1.00 91.19 84 ASN A CA 1
ATOM 688 C C . ASN A 1 84 ? -16.410 -15.869 3.228 1.00 91.19 84 ASN A C 1
ATOM 690 O O . ASN A 1 84 ? -15.418 -16.377 2.697 1.00 91.19 84 ASN A O 1
ATOM 694 N N . ASN A 1 85 ? -17.386 -15.296 2.518 1.00 91.12 85 ASN A N 1
ATOM 695 C CA . ASN A 1 85 ? -17.400 -15.185 1.059 1.00 91.12 85 ASN A CA 1
ATOM 696 C C . ASN A 1 85 ? -17.021 -13.784 0.555 1.00 91.12 85 ASN A C 1
ATOM 698 O O . ASN A 1 85 ? -16.835 -13.616 -0.649 1.00 91.12 85 ASN A O 1
ATOM 702 N N . ASP A 1 86 ? -16.882 -12.805 1.447 1.00 94.38 86 ASP A N 1
ATOM 703 C CA . ASP A 1 86 ? -16.567 -11.431 1.083 1.00 94.38 86 ASP A CA 1
ATOM 704 C C . ASP A 1 86 ? -15.063 -11.257 0.883 1.00 94.38 86 ASP A C 1
ATOM 706 O O . ASP A 1 86 ? -14.251 -11.750 1.671 1.00 94.38 86 ASP A O 1
ATOM 710 N N . ILE A 1 87 ? -14.695 -10.535 -0.178 1.00 97.12 87 ILE A N 1
ATOM 711 C CA . ILE A 1 87 ? -13.316 -10.173 -0.509 1.00 97.12 87 ILE A CA 1
ATOM 712 C C . ILE A 1 87 ? -13.167 -8.662 -0.363 1.00 97.12 87 ILE A C 1
ATOM 714 O O . ILE A 1 87 ? -13.814 -7.885 -1.067 1.00 97.12 87 ILE A O 1
ATOM 718 N N . ILE A 1 88 ? -12.290 -8.248 0.546 1.00 97.88 88 ILE A N 1
ATOM 719 C CA . ILE A 1 88 ? -12.027 -6.852 0.872 1.00 97.88 88 ILE A CA 1
ATOM 720 C C . ILE A 1 88 ? -10.562 -6.562 0.520 1.00 97.88 88 ILE A C 1
ATOM 722 O O . ILE A 1 88 ? -9.665 -6.828 1.323 1.00 97.88 88 ILE A O 1
ATOM 726 N N . PRO A 1 89 ? -10.282 -6.079 -0.704 1.00 96.75 89 PRO A N 1
ATOM 727 C CA . PRO A 1 89 ? -8.969 -5.564 -1.060 1.00 96.75 89 PRO A CA 1
ATOM 728 C C . PRO A 1 89 ? -8.795 -4.140 -0.518 1.00 96.75 89 PRO A C 1
ATOM 730 O O . PRO A 1 89 ? -9.767 -3.505 -0.115 1.00 96.75 89 PRO A O 1
ATOM 733 N N . ASP A 1 90 ? -7.567 -3.628 -0.621 1.00 95.56 90 ASP A N 1
ATOM 734 C CA . ASP A 1 90 ? -7.140 -2.312 -0.132 1.00 95.56 90 ASP A CA 1
ATOM 735 C C . ASP A 1 90 ? -7.010 -2.239 1.394 1.00 95.56 90 ASP A C 1
ATOM 737 O O . ASP A 1 90 ? -7.962 -2.397 2.151 1.00 95.56 90 ASP A O 1
ATOM 741 N N . SER A 1 91 ? -5.791 -1.977 1.857 1.00 95.25 91 SER A N 1
ATOM 742 C CA . SER A 1 91 ? -5.481 -1.958 3.285 1.00 95.25 91 SER A CA 1
ATOM 743 C C . SER A 1 91 ? -6.253 -0.910 4.088 1.00 95.25 91 SER A C 1
ATOM 745 O O . SER A 1 91 ? -6.522 -1.158 5.254 1.00 95.25 91 SER A O 1
ATOM 747 N N . THR A 1 92 ? -6.614 0.237 3.507 1.00 92.38 92 THR A N 1
ATOM 748 C CA . THR A 1 92 ? -7.397 1.263 4.208 1.00 92.38 92 THR A CA 1
ATOM 749 C C . THR A 1 92 ? -8.854 0.824 4.306 1.00 92.38 92 THR A C 1
ATOM 751 O O . THR A 1 92 ? -9.416 0.827 5.396 1.00 92.38 92 THR A O 1
ATOM 754 N N . ARG A 1 93 ? -9.416 0.288 3.216 1.00 94.50 93 ARG A N 1
ATOM 755 C CA . ARG A 1 93 ? -10.764 -0.300 3.222 1.00 94.50 93 ARG A CA 1
ATOM 756 C C . ARG A 1 93 ? -10.884 -1.495 4.171 1.00 94.50 93 ARG A C 1
ATOM 758 O O . ARG A 1 93 ? -11.932 -1.678 4.780 1.00 94.50 93 ARG A O 1
ATOM 765 N N . ILE A 1 94 ? -9.835 -2.310 4.300 1.00 96.25 94 ILE A N 1
ATOM 766 C CA . ILE A 1 94 ? -9.790 -3.399 5.284 1.00 96.25 94 ILE A CA 1
ATOM 767 C C . ILE A 1 94 ? -9.855 -2.837 6.706 1.00 96.25 94 ILE A C 1
ATOM 769 O O . ILE A 1 94 ? -10.613 -3.360 7.514 1.00 96.25 94 ILE A O 1
ATOM 773 N N . LEU A 1 95 ? -9.090 -1.788 7.018 1.00 93.00 95 LEU A N 1
ATOM 774 C CA . LEU A 1 95 ? -9.119 -1.170 8.346 1.00 93.00 95 LEU A CA 1
ATOM 775 C C . LEU A 1 95 ? -10.508 -0.610 8.675 1.00 93.00 95 LEU A C 1
ATOM 777 O O . LEU A 1 95 ? -11.018 -0.887 9.755 1.00 93.00 95 LEU A O 1
ATOM 781 N N . ASP A 1 96 ? -11.147 0.079 7.728 1.00 90.56 96 ASP A N 1
ATOM 782 C CA . ASP A 1 96 ? -12.516 0.579 7.907 1.00 90.56 96 ASP A CA 1
ATOM 783 C C . ASP A 1 96 ? -13.521 -0.582 8.065 1.00 90.56 96 ASP A C 1
ATOM 785 O O . ASP A 1 96 ? -14.424 -0.529 8.895 1.00 90.56 96 ASP A O 1
ATOM 789 N N . TYR A 1 97 ? -13.334 -1.686 7.329 1.00 92.62 97 TYR A N 1
ATOM 790 C CA . TYR A 1 97 ? -14.157 -2.890 7.477 1.00 92.62 97 TYR A CA 1
ATOM 791 C C . TYR A 1 97 ? -14.045 -3.512 8.878 1.00 92.62 97 TYR A C 1
ATOM 793 O O . TYR A 1 97 ? -15.054 -3.889 9.477 1.00 92.62 97 TYR A O 1
ATOM 801 N N . LEU A 1 98 ? -12.818 -3.631 9.396 1.00 91.12 98 LEU A N 1
ATOM 802 C CA . LEU A 1 98 ? -12.565 -4.169 10.732 1.00 91.12 98 LEU A CA 1
ATOM 803 C C . LEU A 1 98 ? -13.180 -3.294 11.823 1.00 91.12 98 LEU A C 1
ATOM 805 O O . LEU A 1 98 ? -13.589 -3.828 12.852 1.00 91.12 98 LEU A O 1
ATOM 809 N N . GLU A 1 99 ? -13.233 -1.983 11.607 1.00 86.88 99 GLU A N 1
ATOM 810 C CA . GLU A 1 99 ? -13.777 -1.044 12.579 1.00 86.88 99 GLU A CA 1
ATOM 811 C C . GLU A 1 99 ? -15.308 -1.044 12.610 1.00 86.88 99 GLU A C 1
ATOM 813 O O . GLU A 1 99 ? -15.890 -1.156 13.687 1.00 86.88 99 GLU A O 1
ATOM 818 N N . ASP A 1 100 ? -15.953 -1.000 11.444 1.00 83.12 100 ASP A N 1
ATOM 819 C CA . ASP A 1 100 ? -17.391 -0.724 11.358 1.00 83.12 100 ASP A CA 1
ATOM 820 C C . ASP A 1 100 ? -18.264 -1.977 11.148 1.00 83.12 100 ASP A C 1
ATOM 822 O O . ASP A 1 100 ? -19.457 -1.953 11.461 1.00 83.12 100 ASP A O 1
ATOM 826 N N . TYR A 1 101 ? -17.717 -3.069 10.592 1.00 80.50 101 TYR A N 1
ATOM 827 C CA . TYR A 1 101 ? -18.544 -4.141 10.010 1.00 80.50 101 TYR A CA 1
ATOM 828 C C . TYR A 1 101 ? -18.269 -5.555 10.531 1.00 80.50 101 TYR A C 1
ATOM 830 O O . TYR A 1 101 ? -19.144 -6.409 10.384 1.00 80.50 101 TYR A O 1
ATOM 838 N N . LEU A 1 102 ? -17.097 -5.837 11.114 1.00 81.88 102 LEU A N 1
ATOM 839 C CA . LEU A 1 102 ? -16.741 -7.215 11.482 1.00 81.88 102 LEU A CA 1
ATOM 840 C C . LEU A 1 102 ? -17.556 -7.750 12.675 1.00 81.88 102 LEU A C 1
ATOM 842 O O . LEU A 1 102 ? -18.226 -8.773 12.555 1.00 81.88 102 LEU A O 1
ATOM 846 N N . ASP A 1 103 ? -17.482 -7.086 13.829 1.00 81.06 103 ASP A N 1
ATOM 847 C CA . ASP A 1 103 ? -18.286 -7.409 15.014 1.00 81.06 103 ASP A CA 1
ATOM 848 C C . ASP A 1 103 ? -18.430 -6.152 15.894 1.00 81.06 103 ASP A C 1
ATOM 850 O O . ASP A 1 103 ? -17.429 -5.683 16.442 1.00 81.06 103 ASP A O 1
ATOM 854 N N . PRO A 1 104 ? -19.656 -5.627 16.089 1.00 78.31 104 PRO A N 1
ATOM 855 C CA . PRO A 1 104 ? -19.913 -4.458 16.935 1.00 78.31 104 PRO A CA 1
ATOM 856 C C . PRO A 1 104 ? -19.493 -4.609 18.405 1.00 78.31 104 PRO A C 1
ATOM 858 O O . PRO A 1 104 ? -19.489 -3.626 19.143 1.00 78.31 104 PRO A O 1
ATOM 861 N N . LYS A 1 105 ? -19.209 -5.832 18.874 1.00 81.56 105 LYS A N 1
ATOM 862 C CA . LYS A 1 105 ? -18.725 -6.093 20.239 1.00 81.56 105 LYS A CA 1
ATOM 863 C C . LYS A 1 105 ? -17.218 -5.924 20.384 1.00 81.56 105 LYS A C 1
ATOM 865 O O . LYS A 1 105 ? -16.741 -5.864 21.518 1.00 81.56 105 LYS A O 1
ATOM 870 N N . LEU A 1 106 ? -16.471 -5.903 19.280 1.00 81.31 106 LEU A N 1
ATOM 871 C CA . LEU A 1 106 ? -15.035 -5.677 19.336 1.00 81.31 106 LEU A CA 1
ATOM 872 C C . LEU A 1 106 ? -14.776 -4.223 19.731 1.00 81.31 106 LEU A C 1
ATOM 874 O O . LEU A 1 106 ? -15.429 -3.324 19.197 1.00 81.31 106 LEU A O 1
ATOM 878 N N . PRO A 1 107 ? -13.824 -3.971 20.643 1.00 79.88 107 PRO A N 1
ATOM 879 C CA . PRO A 1 107 ? -13.464 -2.608 20.983 1.00 79.88 107 PRO A CA 1
ATOM 880 C C . PRO A 1 107 ? -12.983 -1.878 19.717 1.00 79.88 107 PRO A C 1
ATOM 882 O O . PRO A 1 107 ? -12.206 -2.445 18.932 1.00 79.88 107 PRO A O 1
ATOM 885 N N . PRO A 1 108 ? -13.465 -0.650 19.472 1.00 82.19 108 PRO A N 1
ATOM 886 C CA . PRO A 1 108 ? -13.007 0.144 18.345 1.00 82.19 108 PRO A CA 1
ATOM 887 C C . PRO A 1 108 ? -11.530 0.514 18.546 1.00 82.19 108 PRO A C 1
ATOM 889 O O . PRO A 1 108 ? -11.103 0.787 19.669 1.00 82.19 108 PRO A O 1
ATOM 892 N N . LEU A 1 109 ? -10.734 0.485 17.474 1.00 81.38 109 LEU A N 1
ATOM 893 C CA . LEU A 1 109 ? -9.340 0.951 17.520 1.00 81.38 109 LEU A CA 1
ATOM 894 C C . LEU A 1 109 ? -9.264 2.472 17.538 1.00 81.38 109 LEU A C 1
ATOM 896 O O . LEU A 1 109 ? -8.297 3.051 18.028 1.00 81.38 109 LEU A O 1
ATOM 900 N N . ILE A 1 110 ? -10.283 3.120 16.983 1.00 74.69 110 ILE A N 1
ATOM 901 C CA . ILE A 1 110 ? -10.440 4.558 17.021 1.00 74.69 110 ILE A CA 1
ATOM 902 C C . ILE A 1 110 ? -11.552 4.815 18.021 1.00 74.69 110 ILE A C 1
ATOM 904 O O . ILE A 1 110 ? -12.693 4.438 17.787 1.00 74.69 110 ILE A O 1
ATOM 908 N N . ASN A 1 111 ? -11.255 5.470 19.144 1.00 65.56 111 ASN A N 1
ATOM 909 C CA . ASN A 1 111 ? -12.324 5.935 20.019 1.00 65.56 111 ASN A CA 1
ATOM 910 C C . ASN A 1 111 ? -13.128 6.985 19.240 1.00 65.56 111 ASN A C 1
ATOM 912 O O . ASN A 1 111 ? -12.703 8.137 19.116 1.00 65.56 111 ASN A O 1
ATOM 916 N N . VAL A 1 112 ? -14.228 6.547 18.622 1.00 60.88 112 VAL A N 1
ATOM 917 C CA . VAL A 1 112 ? -15.086 7.367 17.772 1.00 60.88 112 VAL A CA 1
ATOM 918 C C . VAL A 1 112 ? -15.798 8.343 18.695 1.00 60.88 112 VAL A C 1
ATOM 920 O O . VAL A 1 112 ? -16.927 8.128 19.133 1.00 60.88 112 VAL A O 1
ATOM 923 N N . SER A 1 113 ? -15.110 9.432 19.033 1.00 63.12 113 SER A N 1
ATOM 924 C CA . SER A 1 113 ? -15.770 10.596 19.588 1.00 63.12 113 SER A CA 1
ATOM 925 C C . SER A 1 113 ? -16.921 10.937 18.650 1.00 63.12 113 SER A C 1
ATOM 927 O O . SER A 1 113 ? -16.740 11.052 17.438 1.00 63.12 113 SER A O 1
ATOM 929 N N . THR A 1 114 ? -18.119 11.122 19.198 1.00 68.94 114 THR A N 1
ATOM 930 C CA . THR A 1 114 ? -19.256 11.624 18.416 1.00 68.94 114 THR A CA 1
ATOM 931 C C . THR A 1 114 ? -19.032 13.068 17.948 1.00 68.94 114 THR A C 1
ATOM 933 O O . THR A 1 114 ? -19.849 13.617 17.207 1.00 68.94 114 THR A O 1
ATOM 936 N N . ASP A 1 115 ? -17.947 13.709 18.396 1.00 80.25 115 ASP A N 1
ATOM 937 C CA . ASP A 1 115 ? -17.536 15.031 17.955 1.00 80.25 115 ASP A CA 1
ATOM 938 C C . ASP A 1 115 ? -17.026 14.998 16.507 1.00 80.25 115 ASP A C 1
ATOM 940 O O . ASP A 1 115 ? -15.953 14.481 16.187 1.00 80.25 115 ASP A O 1
ATOM 944 N N . LYS A 1 116 ? -17.798 15.638 15.626 1.00 81.44 116 LYS A N 1
ATOM 945 C CA . LYS A 1 116 ? -17.467 15.811 14.208 1.00 81.44 116 LYS A CA 1
ATOM 946 C C . LYS A 1 116 ? -16.111 16.480 13.992 1.00 81.44 116 LYS A C 1
ATOM 948 O O . LYS A 1 116 ? -15.471 16.204 12.983 1.00 81.44 116 LYS A O 1
ATOM 953 N N . LYS A 1 117 ? -15.674 17.359 14.899 1.00 82.88 117 LYS A N 1
ATOM 954 C CA . LYS A 1 117 ? -14.370 18.017 14.800 1.00 82.88 117 LYS A CA 1
ATOM 955 C C . LYS A 1 117 ? -13.243 16.993 14.926 1.00 82.88 117 LYS A C 1
ATOM 957 O O . LYS A 1 117 ? -12.385 16.944 14.056 1.00 82.88 117 LYS A O 1
ATOM 962 N N . VAL A 1 118 ? -13.310 16.129 15.939 1.00 80.81 118 VAL A N 1
ATOM 963 C CA . VAL A 1 118 ? -12.307 15.079 16.176 1.00 80.81 118 VAL A CA 1
ATOM 964 C C . VAL A 1 118 ? -12.234 14.115 14.990 1.00 80.81 118 VAL A C 1
ATOM 966 O O . VAL A 1 118 ? -11.144 13.781 14.537 1.00 80.81 118 VAL A O 1
ATOM 969 N N . LEU A 1 119 ? -13.380 13.717 14.432 1.00 79.50 119 LEU A N 1
ATOM 970 C CA . LEU A 1 119 ? -13.419 12.845 13.252 1.00 79.50 119 LEU A CA 1
ATOM 971 C C . LEU A 1 119 ? -12.808 13.506 12.012 1.00 79.50 119 LEU A C 1
ATOM 973 O O . LEU A 1 119 ? -12.074 12.859 11.267 1.00 79.50 119 LEU A O 1
ATOM 977 N N . ASN A 1 120 ? -13.078 14.795 11.799 1.00 83.81 120 ASN A N 1
ATOM 978 C CA . ASN A 1 120 ? -12.467 15.548 10.706 1.00 83.81 120 ASN A CA 1
ATOM 979 C C . ASN A 1 120 ? -10.946 15.652 10.872 1.00 83.81 120 ASN A C 1
ATOM 981 O O . ASN A 1 120 ? -10.226 15.487 9.890 1.00 83.81 120 ASN A O 1
ATOM 985 N N . ASP A 1 121 ? -10.460 15.873 12.094 1.00 83.25 121 ASP A N 1
ATOM 986 C CA . ASP A 1 121 ? -9.026 15.947 12.384 1.00 83.25 121 ASP A CA 1
ATOM 987 C C . ASP A 1 121 ? -8.343 14.587 12.145 1.00 83.25 121 ASP A C 1
ATOM 989 O O . ASP A 1 121 ? -7.318 14.523 11.466 1.00 83.25 121 ASP A O 1
ATOM 993 N N . ILE A 1 122 ? -8.946 13.479 12.600 1.00 82.62 122 ILE A N 1
ATOM 994 C CA . ILE A 1 122 ? -8.450 12.115 12.338 1.00 82.62 122 ILE A CA 1
ATOM 995 C C . ILE A 1 122 ? -8.364 11.844 10.834 1.00 82.62 122 ILE A C 1
ATOM 997 O O . ILE A 1 122 ? -7.328 11.384 10.353 1.00 82.62 122 ILE A O 1
ATOM 1001 N N . ASN A 1 123 ? -9.426 12.141 10.080 1.00 84.31 123 ASN A N 1
ATOM 1002 C CA . ASN A 1 123 ? -9.441 11.918 8.633 1.00 84.31 123 ASN A CA 1
ATOM 1003 C C . ASN A 1 123 ? -8.393 12.776 7.921 1.00 84.31 123 ASN A C 1
ATOM 1005 O O . ASN A 1 123 ? -7.666 12.268 7.073 1.00 84.31 123 ASN A O 1
ATOM 1009 N N . LYS A 1 124 ? -8.227 14.037 8.333 1.00 86.75 124 LYS A N 1
ATOM 1010 C CA . LYS A 1 124 ? -7.181 14.917 7.805 1.00 86.75 124 LYS A CA 1
ATOM 1011 C C . LYS A 1 124 ? -5.783 14.330 8.023 1.00 86.75 124 LYS A C 1
ATOM 1013 O O . LYS A 1 124 ? -4.965 14.368 7.107 1.00 86.75 124 LYS A O 1
ATOM 1018 N N . PHE A 1 125 ? -5.496 13.772 9.201 1.00 86.38 125 PHE A N 1
ATOM 1019 C CA . PHE A 1 125 ? -4.212 13.113 9.456 1.00 86.38 125 PHE A CA 1
ATOM 1020 C C . PHE A 1 125 ? -4.029 11.839 8.640 1.00 86.38 125 PHE A C 1
ATOM 1022 O O . PHE A 1 125 ? -2.941 11.622 8.106 1.00 86.38 125 PHE A O 1
ATOM 1029 N N . ARG A 1 126 ? -5.079 11.018 8.520 1.00 86.38 126 ARG A N 1
ATOM 1030 C CA . ARG A 1 126 ? -5.061 9.823 7.669 1.00 86.38 126 ARG A CA 1
ATOM 1031 C C . ARG A 1 126 ? -4.713 10.201 6.234 1.00 86.38 126 ARG A C 1
ATOM 1033 O O . ARG A 1 126 ? -3.762 9.647 5.701 1.00 86.38 126 ARG A O 1
ATOM 1040 N N . ASP A 1 127 ? -5.390 11.196 5.668 1.00 88.12 127 ASP A N 1
ATOM 1041 C CA . ASP A 1 127 ? -5.160 11.655 4.296 1.00 88.12 127 ASP A CA 1
ATOM 1042 C C . ASP A 1 127 ? -3.738 12.199 4.096 1.00 88.12 127 ASP A C 1
ATOM 1044 O O . ASP A 1 127 ? -3.077 11.869 3.111 1.00 88.12 127 ASP A O 1
ATOM 1048 N N . LEU A 1 128 ? -3.237 13.002 5.042 1.00 89.38 128 LEU A N 1
ATOM 1049 C CA . LEU A 1 128 ? -1.880 13.554 4.984 1.00 89.38 128 LEU A CA 1
ATOM 1050 C C . LEU A 1 128 ? -0.804 12.463 5.032 1.00 89.38 128 LEU A C 1
ATOM 1052 O O . LEU A 1 128 ? 0.159 12.515 4.267 1.00 89.38 128 LEU A O 1
ATOM 1056 N N . ILE A 1 129 ? -0.955 11.482 5.925 1.00 88.44 129 ILE A N 1
ATOM 1057 C CA . ILE A 1 129 ? 0.027 10.409 6.112 1.00 88.44 129 ILE A CA 1
ATOM 1058 C C . ILE A 1 129 ? -0.060 9.387 4.972 1.00 88.44 129 ILE A C 1
ATOM 1060 O O . ILE A 1 129 ? 0.979 8.995 4.439 1.00 88.44 129 ILE A O 1
ATOM 1064 N N . ASP A 1 130 ? -1.265 8.985 4.555 1.00 87.38 130 ASP A N 1
ATOM 1065 C CA . ASP A 1 130 ? -1.466 8.024 3.460 1.00 87.38 130 ASP A CA 1
ATOM 1066 C C . ASP A 1 130 ? -1.015 8.594 2.100 1.00 87.38 130 ASP A C 1
ATOM 1068 O O . ASP A 1 130 ? -0.655 7.830 1.202 1.00 87.38 130 ASP A O 1
ATOM 1072 N N . ALA A 1 131 ? -0.962 9.923 1.940 1.00 89.75 131 ALA A N 1
ATOM 1073 C CA . ALA A 1 131 ? -0.418 10.567 0.743 1.00 89.75 131 ALA A CA 1
ATOM 1074 C C . ALA A 1 131 ? 1.110 10.415 0.599 1.00 89.75 131 ALA A C 1
ATOM 1076 O O . ALA A 1 131 ? 1.646 10.611 -0.498 1.00 89.75 131 ALA A O 1
ATOM 1077 N N . LEU A 1 132 ? 1.834 10.071 1.671 1.00 92.06 132 LEU A N 1
ATOM 1078 C CA . LEU A 1 132 ? 3.286 9.927 1.617 1.00 92.06 132 LEU A CA 1
ATOM 1079 C C . LEU A 1 132 ? 3.689 8.658 0.843 1.00 92.06 132 LEU A C 1
ATOM 1081 O O . LEU A 1 132 ? 3.253 7.550 1.171 1.00 92.06 132 LEU A O 1
ATOM 1085 N N . PRO A 1 133 ? 4.588 8.757 -0.156 1.00 91.19 133 PRO A N 1
ATOM 1086 C CA . PRO A 1 133 ? 4.952 7.623 -0.998 1.00 91.19 133 PRO A CA 1
ATOM 1087 C C . PRO A 1 133 ? 5.952 6.697 -0.284 1.00 91.19 133 PRO A C 1
ATOM 1089 O O . PRO A 1 133 ? 7.143 6.674 -0.604 1.00 91.19 133 PRO A O 1
ATOM 1092 N N . ALA A 1 134 ? 5.471 5.882 0.660 1.00 89.31 134 ALA A N 1
ATOM 1093 C CA . ALA A 1 134 ? 6.290 4.998 1.500 1.00 89.31 134 ALA A CA 1
ATOM 1094 C C . ALA A 1 134 ? 7.270 4.116 0.703 1.00 89.31 134 ALA A C 1
ATOM 1096 O O . ALA A 1 134 ? 8.404 3.895 1.130 1.00 89.31 134 ALA A O 1
ATOM 1097 N N . GLY A 1 135 ? 6.860 3.645 -0.481 1.00 88.88 135 GLY A N 1
ATOM 1098 C CA . GLY A 1 135 ? 7.719 2.867 -1.378 1.00 88.88 135 GLY A CA 1
ATOM 1099 C C . GLY A 1 135 ? 8.903 3.664 -1.936 1.00 88.88 135 GLY A C 1
ATOM 1100 O O . GLY A 1 135 ? 10.012 3.139 -1.986 1.00 88.88 135 GLY A O 1
ATOM 1101 N N . VAL A 1 136 ? 8.694 4.933 -2.305 1.00 92.75 136 VAL A N 1
ATOM 1102 C CA . VAL A 1 136 ? 9.763 5.828 -2.786 1.00 92.75 136 VAL A CA 1
ATOM 1103 C C . VAL A 1 136 ? 10.715 6.162 -1.642 1.00 92.75 136 VAL A C 1
ATOM 1105 O O . VAL A 1 136 ? 11.923 6.028 -1.800 1.00 92.75 136 VAL A O 1
ATOM 1108 N N . ILE A 1 137 ? 10.180 6.514 -0.470 1.00 92.62 137 ILE A N 1
ATOM 1109 C CA . ILE A 1 137 ? 10.972 6.836 0.728 1.00 92.62 137 ILE A CA 1
ATOM 1110 C C . ILE A 1 137 ? 11.845 5.638 1.130 1.00 92.62 137 ILE A C 1
ATOM 1112 O O . ILE A 1 137 ? 13.053 5.757 1.324 1.00 92.62 137 ILE A O 1
ATOM 1116 N N . THR A 1 138 ? 11.247 4.446 1.204 1.00 89.94 138 THR A N 1
ATOM 1117 C CA . THR A 1 138 ? 11.958 3.233 1.627 1.00 89.94 138 THR A CA 1
ATOM 1118 C C . THR A 1 138 ? 13.050 2.858 0.638 1.00 89.94 138 THR A C 1
ATOM 1120 O O . THR A 1 138 ? 14.194 2.650 1.038 1.00 89.94 138 THR A O 1
ATOM 1123 N N . VAL A 1 139 ? 12.726 2.768 -0.653 1.00 90.94 139 VAL A N 1
ATOM 1124 C CA . VAL A 1 139 ? 13.698 2.310 -1.648 1.00 90.94 139 VAL A CA 1
ATOM 1125 C C . VAL A 1 139 ? 14.749 3.382 -1.928 1.00 90.94 139 VAL A C 1
ATOM 1127 O O . VAL A 1 139 ? 15.919 3.042 -2.079 1.00 90.94 139 VAL A O 1
ATOM 1130 N N . GLY A 1 140 ? 14.395 4.667 -1.921 1.00 93.50 140 GLY A N 1
ATOM 1131 C CA . GLY A 1 140 ? 15.349 5.756 -2.156 1.00 93.50 140 GLY A CA 1
ATOM 1132 C C . GLY A 1 140 ? 16.444 5.811 -1.102 1.00 93.50 140 GLY A C 1
ATOM 1133 O O . GLY A 1 140 ? 17.600 6.070 -1.427 1.00 93.50 140 GLY A O 1
ATOM 1134 N N . SER A 1 141 ? 16.137 5.390 0.128 1.00 92.44 141 SER A N 1
ATOM 1135 C CA . SER A 1 141 ? 17.134 5.184 1.184 1.00 92.44 141 SER A CA 1
ATOM 1136 C C . SER A 1 141 ? 18.231 4.165 0.807 1.00 92.44 141 SER A C 1
ATOM 1138 O O . SER A 1 141 ? 19.352 4.208 1.321 1.00 92.44 141 SER A O 1
ATOM 1140 N N . PHE A 1 142 ? 17.945 3.239 -0.116 1.00 91.69 142 PHE A N 1
ATOM 1141 C CA . PHE A 1 142 ? 18.915 2.265 -0.621 1.00 91.69 142 PHE A CA 1
ATOM 1142 C C . PHE A 1 142 ? 19.789 2.843 -1.741 1.00 91.69 142 PHE A C 1
ATOM 1144 O O . PHE A 1 142 ? 20.935 2.415 -1.894 1.00 91.69 142 PHE A O 1
ATOM 1151 N N . PHE A 1 143 ? 19.269 3.803 -2.511 1.00 91.88 143 PHE A N 1
ATOM 1152 C CA . PHE A 1 143 ? 19.992 4.495 -3.583 1.00 91.88 143 PHE A CA 1
ATOM 1153 C C . PHE A 1 143 ? 20.871 5.633 -3.056 1.00 91.88 143 PHE A C 1
ATOM 1155 O O . PHE A 1 143 ? 21.975 5.815 -3.564 1.00 91.88 143 PHE A O 1
ATOM 1162 N N . HIS A 1 144 ? 20.430 6.316 -1.996 1.00 93.31 144 HIS A N 1
ATOM 1163 C CA . HIS A 1 144 ? 21.104 7.472 -1.399 1.00 93.31 144 HIS A CA 1
ATOM 1164 C C . HIS A 1 144 ? 21.471 7.214 0.077 1.00 93.31 144 HIS A C 1
ATOM 1166 O O . HIS A 1 144 ? 20.927 7.850 0.986 1.00 93.31 144 HIS A O 1
ATOM 1172 N N . PRO A 1 145 ? 22.379 6.260 0.368 1.00 90.38 145 PRO A N 1
ATOM 1173 C CA . PRO A 1 145 ? 22.730 5.881 1.738 1.00 90.38 145 PRO A CA 1
ATOM 1174 C C . PRO A 1 145 ? 23.304 7.031 2.581 1.00 90.38 145 PRO A C 1
ATOM 1176 O O . PRO A 1 145 ? 23.151 7.006 3.796 1.00 90.38 145 PRO A O 1
ATOM 1179 N N . GLN A 1 146 ? 23.925 8.034 1.958 1.00 91.50 146 GLN A N 1
ATOM 1180 C CA . GLN A 1 146 ? 24.444 9.251 2.591 1.00 91.50 146 GLN A CA 1
ATOM 1181 C C . GLN A 1 146 ? 23.351 10.135 3.204 1.00 91.50 146 GLN A C 1
ATOM 1183 O O . GLN A 1 146 ? 23.623 10.864 4.152 1.00 91.50 146 GLN A O 1
ATOM 1188 N N . LEU A 1 147 ? 22.119 10.050 2.692 1.00 91.50 147 LEU A N 1
ATOM 1189 C CA . LEU A 1 147 ? 20.956 10.757 3.236 1.00 91.50 147 LEU A CA 1
ATOM 1190 C C . LEU A 1 147 ? 20.298 9.984 4.388 1.00 91.50 147 LEU A C 1
ATOM 1192 O O . LEU A 1 147 ? 19.385 10.480 5.042 1.00 91.50 147 LEU A O 1
ATOM 1196 N N . CYS A 1 148 ? 20.744 8.753 4.646 1.00 85.69 148 CYS A N 1
ATOM 1197 C CA . CYS A 1 148 ? 20.247 7.940 5.743 1.00 85.69 148 CYS A CA 1
ATOM 1198 C C . CYS A 1 148 ? 21.112 8.161 6.983 1.00 85.69 148 CYS A C 1
ATOM 1200 O O . CYS A 1 148 ? 22.331 8.058 6.911 1.00 85.69 148 CYS A O 1
ATOM 1202 N N . GLY A 1 149 ? 20.481 8.365 8.142 1.00 84.75 149 GLY A N 1
ATOM 1203 C CA . GLY A 1 149 ? 21.189 8.418 9.422 1.00 84.75 149 GLY A CA 1
ATOM 1204 C C . GLY A 1 149 ? 21.772 7.056 9.824 1.00 84.75 149 GLY A C 1
ATOM 1205 O O . GLY A 1 149 ? 22.824 6.629 9.361 1.00 84.75 149 GLY A O 1
ATOM 1206 N N . ARG A 1 150 ? 21.095 6.346 10.733 1.00 87.62 150 ARG A N 1
ATOM 1207 C CA . ARG A 1 150 ? 21.553 5.042 11.249 1.00 87.62 150 ARG A CA 1
ATOM 1208 C C . ARG A 1 150 ? 20.613 3.921 10.799 1.00 87.62 150 ARG A C 1
ATOM 1210 O O . ARG A 1 150 ? 19.604 3.690 11.468 1.00 87.62 150 ARG A O 1
ATOM 1217 N N . PRO A 1 151 ? 20.901 3.227 9.683 1.00 84.31 151 PRO A N 1
ATOM 1218 C CA . PRO A 1 151 ? 20.028 2.163 9.210 1.00 84.31 151 PRO A CA 1
ATOM 1219 C C . PRO A 1 151 ? 20.024 0.971 10.168 1.00 84.31 151 PRO A C 1
ATOM 1221 O O . PRO A 1 151 ? 21.058 0.586 10.713 1.00 84.31 151 PRO A O 1
ATOM 1224 N N . LYS A 1 152 ? 18.843 0.381 10.365 1.00 85.94 152 LYS A N 1
ATOM 1225 C CA . LYS A 1 152 ? 18.632 -0.767 11.255 1.00 85.94 152 LYS A CA 1
ATOM 1226 C C . LYS A 1 152 ? 18.520 -2.065 10.461 1.00 85.94 152 LYS A C 1
ATOM 1228 O O . LYS A 1 152 ? 18.148 -2.062 9.288 1.00 85.94 152 LYS A O 1
ATOM 1233 N N . LEU A 1 153 ? 18.817 -3.184 11.121 1.00 84.94 153 LEU A N 1
ATOM 1234 C CA . LEU A 1 153 ? 18.527 -4.518 10.597 1.00 84.94 153 LEU A CA 1
ATOM 1235 C C . LEU A 1 153 ? 17.016 -4.666 10.299 1.00 84.94 153 LEU A C 1
ATOM 1237 O O . LEU A 1 153 ? 16.209 -4.157 11.075 1.00 84.94 153 LEU A O 1
ATOM 1241 N N . PRO A 1 154 ? 16.624 -5.363 9.214 1.00 83.31 154 PRO A N 1
ATOM 1242 C CA . PRO A 1 154 ? 17.488 -6.035 8.243 1.00 83.31 154 PRO A CA 1
ATOM 1243 C C . PRO A 1 154 ? 17.979 -5.126 7.100 1.00 83.31 154 PRO A C 1
ATOM 1245 O O . PRO A 1 154 ? 18.702 -5.608 6.243 1.00 83.31 154 PRO A O 1
ATOM 1248 N N . PHE A 1 155 ? 17.646 -3.833 7.057 1.00 85.31 155 PHE A N 1
ATOM 1249 C CA . PHE A 1 155 ? 17.872 -2.925 5.912 1.00 85.31 155 PHE A CA 1
ATOM 1250 C C . PHE A 1 155 ? 19.314 -2.396 5.756 1.00 85.31 155 PHE A C 1
ATOM 1252 O O . PHE A 1 155 ? 19.552 -1.276 5.285 1.00 85.31 155 PHE A O 1
ATOM 1259 N N . ILE A 1 156 ? 20.288 -3.218 6.134 1.00 87.81 156 ILE A N 1
ATOM 1260 C CA . ILE A 1 156 ? 21.726 -3.011 5.932 1.00 87.81 156 ILE A CA 1
ATOM 1261 C C . ILE A 1 156 ? 22.268 -4.033 4.917 1.00 87.81 156 ILE A C 1
ATOM 1263 O O . ILE A 1 156 ? 21.530 -4.891 4.429 1.00 87.81 156 ILE A O 1
ATOM 1267 N N . LEU A 1 157 ? 23.553 -3.956 4.563 1.00 86.62 157 LEU A N 1
ATOM 1268 C CA . LEU A 1 157 ? 24.177 -4.960 3.693 1.00 86.62 157 LEU A CA 1
ATOM 1269 C C . LEU A 1 157 ? 24.188 -6.354 4.364 1.00 86.62 157 LEU A C 1
ATOM 1271 O O . LEU A 1 157 ? 24.396 -6.436 5.575 1.00 86.62 157 LEU A O 1
ATOM 1275 N N . PRO A 1 15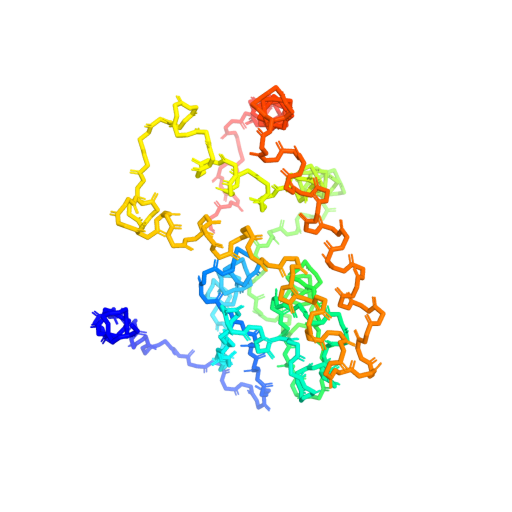8 ? 23.977 -7.452 3.608 1.00 89.81 158 PRO A N 1
ATOM 1276 C CA . PRO A 1 158 ? 23.780 -7.508 2.153 1.00 89.81 158 PRO A CA 1
ATOM 1277 C C . PRO A 1 158 ? 22.319 -7.319 1.704 1.00 89.81 158 PRO A C 1
ATOM 1279 O O . PRO A 1 158 ? 22.065 -7.137 0.518 1.00 89.81 158 PRO A O 1
ATOM 1282 N N . VAL A 1 159 ? 21.354 -7.360 2.628 1.00 88.12 159 VAL A N 1
ATOM 1283 C CA . VAL A 1 159 ? 19.910 -7.341 2.327 1.00 88.12 159 VAL A CA 1
ATOM 1284 C C . VAL A 1 159 ? 19.510 -6.092 1.549 1.00 88.12 159 VAL A C 1
ATOM 1286 O O . VAL A 1 159 ? 18.764 -6.194 0.581 1.00 88.12 159 VAL A O 1
ATOM 1289 N N . ARG A 1 160 ? 20.044 -4.925 1.921 1.00 88.88 160 ARG A N 1
ATOM 1290 C CA . ARG A 1 160 ? 19.811 -3.665 1.204 1.00 88.88 160 ARG A CA 1
ATOM 1291 C C . ARG A 1 160 ? 20.121 -3.776 -0.289 1.00 88.88 160 ARG A C 1
ATOM 1293 O O . ARG A 1 160 ? 19.320 -3.326 -1.099 1.00 88.88 160 ARG A O 1
ATOM 1300 N N . GLU A 1 161 ? 21.257 -4.375 -0.641 1.00 89.56 161 GLU A N 1
ATOM 1301 C CA . GLU A 1 161 ? 21.666 -4.499 -2.043 1.00 89.56 161 GLU A CA 1
ATOM 1302 C C . GLU A 1 161 ? 20.731 -5.443 -2.798 1.00 89.56 161 GLU A C 1
ATOM 1304 O O . GLU A 1 161 ? 20.300 -5.143 -3.904 1.00 89.56 161 GLU A O 1
ATOM 1309 N N . VAL A 1 162 ? 20.319 -6.541 -2.157 1.00 89.00 162 VAL A N 1
ATOM 1310 C CA . VAL A 1 162 ? 19.331 -7.466 -2.727 1.00 89.00 162 VAL A CA 1
ATOM 1311 C C . VAL A 1 162 ? 18.002 -6.759 -3.002 1.00 89.00 162 VAL A C 1
ATOM 1313 O O . VAL A 1 162 ? 17.437 -6.934 -4.080 1.00 89.00 162 VAL A O 1
ATOM 1316 N N . LEU A 1 163 ? 17.514 -5.942 -2.063 1.00 87.69 163 LEU A N 1
ATOM 1317 C CA . LEU A 1 163 ? 16.278 -5.175 -2.237 1.00 87.69 163 LEU A CA 1
ATOM 1318 C C . LEU A 1 163 ? 16.414 -4.138 -3.356 1.00 87.69 163 LEU A C 1
ATOM 1320 O O . LEU A 1 163 ? 15.531 -4.048 -4.204 1.00 87.69 163 LEU A O 1
ATOM 1324 N N . LYS A 1 164 ? 17.537 -3.414 -3.408 1.00 89.50 164 LYS A N 1
ATOM 1325 C CA . LYS A 1 164 ? 17.839 -2.446 -4.469 1.00 89.50 164 LYS A CA 1
ATOM 1326 C C . LYS A 1 164 ? 17.877 -3.104 -5.852 1.00 89.50 164 LYS A C 1
ATOM 1328 O O . LYS A 1 164 ? 17.235 -2.619 -6.778 1.00 89.50 164 LYS A O 1
ATOM 1333 N N . CYS A 1 165 ? 18.590 -4.222 -5.999 1.00 88.75 165 CYS A N 1
ATOM 1334 C CA . CYS A 1 165 ? 18.654 -4.965 -7.259 1.00 88.75 165 CYS A CA 1
ATOM 1335 C C . CYS A 1 165 ? 17.290 -5.537 -7.662 1.00 88.75 165 CYS A C 1
ATOM 1337 O O . CYS A 1 165 ? 16.935 -5.503 -8.841 1.00 88.75 165 CYS A O 1
ATOM 1339 N N . GLY A 1 166 ? 16.527 -6.056 -6.694 1.00 86.81 166 GLY A N 1
ATOM 1340 C CA . GLY A 1 166 ? 15.167 -6.540 -6.924 1.00 86.81 166 GLY A CA 1
ATOM 1341 C C . GLY A 1 166 ? 14.247 -5.435 -7.442 1.00 86.81 166 GLY A C 1
ATOM 1342 O O . GLY A 1 166 ? 13.484 -5.664 -8.380 1.00 86.81 166 GLY A O 1
ATOM 1343 N N . ASP A 1 167 ? 14.380 -4.229 -6.888 1.00 88.94 167 ASP A N 1
ATOM 1344 C CA . ASP A 1 167 ? 13.617 -3.061 -7.312 1.00 88.94 167 ASP A CA 1
ATOM 1345 C C . ASP A 1 167 ? 13.957 -2.648 -8.748 1.00 88.94 167 ASP A C 1
ATOM 1347 O O . ASP A 1 167 ? 13.063 -2.613 -9.591 1.00 88.94 167 ASP A O 1
ATOM 1351 N N . LEU A 1 168 ? 15.247 -2.498 -9.073 1.00 88.31 168 LEU A N 1
ATOM 1352 C CA . LEU A 1 168 ? 15.721 -2.160 -10.425 1.00 88.31 168 LEU A CA 1
ATOM 1353 C C . LEU A 1 168 ? 15.194 -3.119 -11.505 1.00 88.31 168 LEU A C 1
ATOM 1355 O O . LEU A 1 168 ? 14.885 -2.707 -12.622 1.00 88.31 168 LEU A O 1
ATOM 1359 N N . GLY A 1 169 ? 15.080 -4.411 -11.182 1.00 88.69 169 GLY A N 1
ATOM 1360 C CA . GLY A 1 169 ? 14.546 -5.426 -12.092 1.00 88.69 169 GLY A CA 1
ATOM 1361 C C . GLY A 1 169 ? 13.015 -5.476 -12.173 1.00 88.69 169 GLY A C 1
ATOM 1362 O O . GLY A 1 169 ? 12.480 -6.106 -13.089 1.00 88.69 169 GLY A O 1
ATOM 1363 N N . SER A 1 170 ? 12.298 -4.833 -11.247 1.00 89.56 170 SER A N 1
ATOM 1364 C CA . SER A 1 170 ? 10.851 -5.004 -11.053 1.00 89.56 170 SER A CA 1
ATOM 1365 C C . SER A 1 170 ? 10.034 -4.655 -12.298 1.00 89.56 170 SER A C 1
ATOM 1367 O O . SER A 1 170 ? 9.194 -5.443 -12.729 1.00 89.56 170 SER A O 1
ATOM 1369 N N . SER A 1 171 ? 10.334 -3.525 -12.934 1.00 93.25 171 SER A N 1
ATOM 1370 C CA . SER A 1 171 ? 9.646 -3.047 -14.132 1.00 93.25 171 SER A CA 1
ATOM 1371 C C . SER A 1 171 ? 9.784 -4.008 -15.323 1.00 93.25 171 SER A C 1
ATOM 1373 O O . SER A 1 171 ? 8.803 -4.364 -15.983 1.00 93.25 171 SER A O 1
ATOM 1375 N N . LYS A 1 172 ? 11.001 -4.515 -15.563 1.00 93.75 172 LYS A N 1
ATOM 1376 C CA . LYS A 1 172 ? 11.267 -5.518 -16.605 1.00 93.75 172 LYS A CA 1
ATOM 1377 C C . LYS A 1 172 ? 10.541 -6.833 -16.312 1.00 93.75 172 LYS A C 1
ATOM 1379 O O . LYS A 1 172 ? 9.961 -7.427 -17.219 1.00 93.75 172 LYS A O 1
ATOM 1384 N N . ASN A 1 173 ? 10.547 -7.267 -15.052 1.00 91.69 173 ASN A N 1
ATOM 1385 C CA . ASN A 1 173 ? 9.856 -8.481 -14.623 1.00 91.69 173 ASN A CA 1
ATOM 1386 C C . ASN A 1 173 ? 8.338 -8.368 -14.824 1.00 91.69 173 ASN A C 1
ATOM 1388 O O . ASN A 1 173 ? 7.726 -9.304 -15.329 1.00 91.69 173 ASN A O 1
ATOM 1392 N N . LEU A 1 174 ? 7.739 -7.214 -14.512 1.00 93.31 174 LEU A N 1
ATOM 1393 C CA . LEU A 1 174 ? 6.316 -6.952 -14.744 1.00 93.31 174 LEU A CA 1
ATOM 1394 C C . LEU A 1 174 ? 5.946 -7.034 -16.229 1.00 93.31 174 LEU A C 1
ATOM 1396 O O . LEU A 1 174 ? 4.940 -7.650 -16.572 1.00 93.31 174 LEU A O 1
ATOM 1400 N N . ARG A 1 175 ? 6.772 -6.475 -17.121 1.00 95.44 175 ARG A N 1
ATOM 1401 C CA . ARG A 1 175 ? 6.551 -6.576 -18.575 1.00 95.44 175 ARG A CA 1
ATOM 1402 C C . ARG A 1 175 ? 6.628 -8.014 -19.078 1.00 95.44 175 ARG A C 1
ATOM 1404 O O . ARG A 1 175 ? 5.769 -8.420 -19.851 1.00 95.44 175 ARG A O 1
ATOM 1411 N N . LYS A 1 176 ? 7.587 -8.799 -18.578 1.00 93.62 176 LYS A N 1
ATOM 1412 C CA . LYS A 1 176 ? 7.675 -10.234 -18.878 1.00 93.62 176 LYS A CA 1
ATOM 1413 C C . LYS A 1 176 ? 6.420 -10.983 -18.410 1.00 93.62 176 LYS A C 1
ATOM 1415 O O . LYS A 1 176 ? 5.810 -11.710 -19.185 1.00 93.62 176 LYS A O 1
ATOM 1420 N N . LEU A 1 177 ? 5.972 -10.743 -17.176 1.00 90.06 177 LEU A N 1
ATOM 1421 C CA . LEU A 1 177 ? 4.733 -11.335 -16.661 1.00 90.06 177 LEU A CA 1
ATOM 1422 C C . LEU A 1 177 ? 3.505 -10.926 -17.490 1.00 90.06 177 LEU A C 1
ATOM 1424 O O . LEU A 1 177 ? 2.572 -11.716 -17.624 1.00 90.06 177 LEU A O 1
ATOM 1428 N N . ALA A 1 178 ? 3.496 -9.718 -18.061 1.00 92.88 178 ALA A N 1
ATOM 1429 C CA . ALA A 1 178 ? 2.422 -9.226 -18.924 1.00 92.88 178 ALA A CA 1
ATOM 1430 C C . ALA A 1 178 ? 2.370 -9.924 -20.298 1.00 92.88 178 ALA A C 1
ATOM 1432 O O . ALA A 1 178 ? 1.329 -9.916 -20.961 1.00 92.88 178 ALA A O 1
ATOM 1433 N N . GLU A 1 179 ? 3.482 -10.500 -20.755 1.00 93.50 179 GLU A N 1
ATOM 1434 C CA . GLU A 1 179 ? 3.536 -11.361 -21.944 1.00 93.50 179 GLU A CA 1
ATOM 1435 C C . GLU A 1 179 ? 3.001 -12.760 -21.631 1.00 93.50 179 GLU A C 1
ATOM 1437 O O . GLU A 1 179 ? 2.238 -13.315 -22.417 1.00 93.50 179 GLU A O 1
ATOM 1442 N N . GLU A 1 180 ? 3.336 -13.288 -20.454 1.00 89.38 180 GLU A N 1
ATOM 1443 C CA . GLU A 1 180 ? 2.937 -14.625 -20.001 1.00 89.38 180 GLU A CA 1
ATOM 1444 C C . GLU A 1 180 ? 1.467 -14.691 -19.540 1.00 89.38 180 GLU A C 1
ATOM 1446 O O . GLU A 1 180 ? 0.847 -15.750 -19.611 1.00 89.38 180 GLU 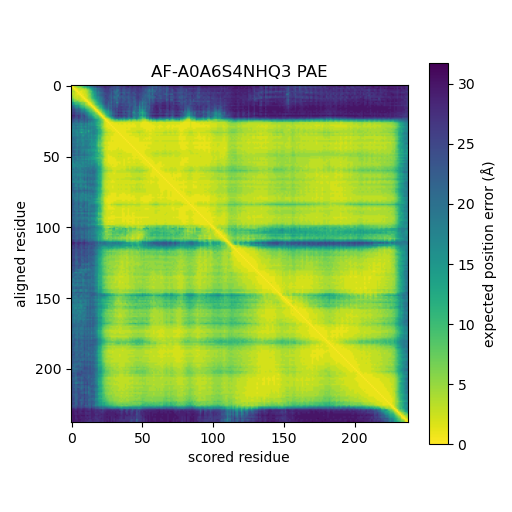A O 1
ATOM 1451 N N . ASN A 1 181 ? 0.879 -13.563 -19.114 1.00 86.31 181 ASN A N 1
ATOM 1452 C CA . ASN A 1 181 ? -0.479 -13.493 -18.563 1.00 86.31 181 ASN A CA 1
ATOM 1453 C C . ASN A 1 181 ? -1.381 -12.501 -19.324 1.00 86.31 181 ASN A C 1
ATOM 1455 O O . ASN A 1 181 ? -1.605 -11.379 -18.855 1.00 86.31 181 ASN A O 1
ATOM 1459 N N . PRO A 1 182 ? -1.993 -12.904 -20.458 1.00 87.19 182 PRO A N 1
ATOM 1460 C CA . PRO A 1 182 ? -2.841 -12.022 -21.265 1.00 87.19 182 PRO A CA 1
ATOM 1461 C C . PRO A 1 182 ? -4.003 -11.379 -20.493 1.00 87.19 182 PRO A C 1
ATOM 1463 O O . PRO A 1 182 ? -4.314 -10.212 -20.721 1.00 87.19 182 PRO A O 1
ATOM 1466 N N . LYS A 1 183 ? -4.606 -12.105 -19.537 1.00 85.12 183 LYS A N 1
ATOM 1467 C CA . LYS A 1 183 ? -5.726 -11.612 -18.712 1.00 85.12 183 LYS A CA 1
ATOM 1468 C C . LYS A 1 183 ? -5.359 -10.399 -17.848 1.00 85.12 183 LYS A C 1
ATOM 1470 O O . LYS A 1 183 ? -6.197 -9.532 -17.640 1.00 85.12 183 LYS A O 1
ATOM 1475 N N . ALA A 1 184 ? -4.117 -10.329 -17.368 1.00 87.50 184 ALA A N 1
ATOM 1476 C CA . ALA A 1 184 ? -3.634 -9.255 -16.497 1.00 87.50 184 ALA A CA 1
ATOM 1477 C C . ALA A 1 184 ? -2.615 -8.337 -17.182 1.00 87.50 184 ALA A C 1
ATOM 1479 O O . ALA A 1 184 ? -2.000 -7.491 -16.535 1.00 87.50 184 ALA A O 1
ATOM 1480 N N . ARG A 1 185 ? -2.455 -8.453 -18.504 1.00 92.69 185 ARG A N 1
ATOM 1481 C CA . ARG A 1 185 ? -1.488 -7.668 -19.275 1.00 92.69 185 ARG A CA 1
ATOM 1482 C C . ARG A 1 185 ? -1.626 -6.168 -19.020 1.00 92.69 185 ARG A C 1
ATOM 1484 O O . ARG A 1 185 ? -0.627 -5.508 -18.763 1.00 92.69 185 ARG A O 1
ATOM 1491 N N . GLY A 1 186 ? -2.853 -5.643 -19.046 1.00 93.56 186 GLY A N 1
ATOM 1492 C CA . GLY A 1 186 ? -3.112 -4.215 -18.835 1.00 93.56 186 GLY A CA 1
ATOM 1493 C C . GLY A 1 186 ? -2.623 -3.712 -17.473 1.00 93.56 186 GLY A C 1
ATOM 1494 O O . GLY A 1 186 ? -1.855 -2.755 -17.412 1.00 93.56 186 GLY A O 1
ATOM 1495 N N . ILE A 1 187 ? -3.004 -4.392 -16.384 1.00 91.69 187 ILE A N 1
ATOM 1496 C CA . ILE A 1 187 ? -2.603 -3.997 -15.025 1.00 91.69 187 ILE A CA 1
ATOM 1497 C C . ILE A 1 187 ? -1.094 -4.161 -14.798 1.00 91.69 187 ILE A C 1
ATOM 1499 O O . ILE A 1 187 ? -0.476 -3.324 -14.143 1.00 91.69 187 ILE A O 1
ATOM 1503 N N . LEU A 1 188 ? -0.477 -5.197 -15.373 1.00 93.38 188 LEU A N 1
ATOM 1504 C CA . LEU A 1 188 ? 0.960 -5.441 -15.253 1.00 93.38 188 LEU A CA 1
ATOM 1505 C C . LEU A 1 188 ? 1.788 -4.383 -15.990 1.00 93.38 188 LEU A C 1
ATOM 1507 O O . LEU A 1 188 ? 2.770 -3.892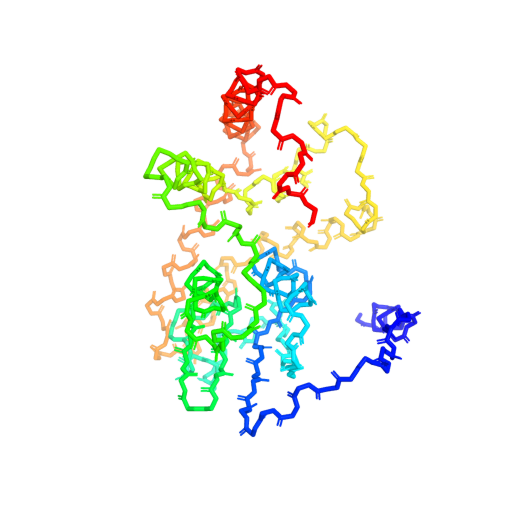 -15.434 1.00 93.38 188 LEU A O 1
ATOM 1511 N N . LEU A 1 189 ? 1.373 -3.980 -17.197 1.00 96.19 189 LEU A N 1
ATOM 1512 C CA . LEU A 1 189 ? 2.021 -2.895 -17.941 1.00 96.19 189 LEU A CA 1
ATOM 1513 C C . LEU A 1 189 ? 1.866 -1.550 -17.225 1.00 96.19 189 LEU A C 1
ATOM 1515 O O . LEU A 1 189 ? 2.856 -0.848 -17.042 1.00 96.19 189 LEU A O 1
ATOM 1519 N N . TYR A 1 190 ? 0.667 -1.243 -16.728 1.00 95.06 190 TYR A N 1
ATOM 1520 C CA . TYR A 1 190 ? 0.431 -0.047 -15.919 1.00 95.06 190 TYR A CA 1
ATOM 1521 C C . TYR A 1 190 ? 1.331 -0.004 -14.673 1.00 95.06 190 TYR A C 1
ATOM 1523 O O . TYR A 1 190 ? 1.941 1.018 -14.358 1.00 95.06 190 TYR A O 1
ATOM 1531 N N . LYS A 1 191 ? 1.479 -1.133 -13.968 1.00 93.31 191 LYS A N 1
ATOM 1532 C CA . LYS A 1 191 ? 2.396 -1.223 -12.825 1.00 93.31 191 LYS A CA 1
ATOM 1533 C C . LYS A 1 191 ? 3.855 -1.070 -13.248 1.00 93.31 191 LYS A C 1
ATOM 1535 O O . LYS A 1 191 ? 4.607 -0.445 -12.508 1.00 93.31 191 LYS A O 1
ATOM 1540 N N . ALA A 1 192 ? 4.255 -1.589 -14.408 1.00 95.31 192 ALA A N 1
ATOM 1541 C CA . ALA A 1 192 ? 5.606 -1.393 -14.930 1.00 95.31 192 ALA A CA 1
ATOM 1542 C C . ALA A 1 192 ? 5.902 0.097 -15.179 1.00 95.31 192 ALA A C 1
ATOM 1544 O O . ALA A 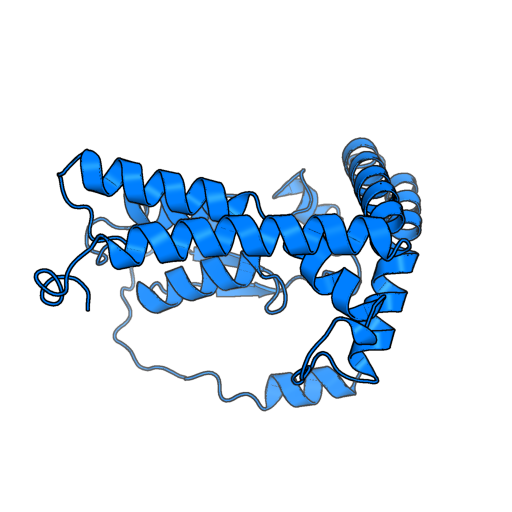1 192 ? 6.946 0.582 -14.758 1.00 95.31 192 ALA A O 1
ATOM 1545 N N . GLU A 1 193 ? 4.953 0.849 -15.744 1.00 96.25 193 GLU A N 1
ATOM 1546 C CA . GLU A 1 193 ? 5.073 2.306 -15.923 1.00 96.25 193 GLU A CA 1
ATOM 1547 C C . GLU A 1 193 ? 5.164 3.068 -14.592 1.00 96.25 193 GLU A C 1
ATOM 1549 O O . GLU A 1 193 ? 5.873 4.068 -14.484 1.00 96.25 193 GLU A O 1
ATOM 1554 N N . ILE A 1 194 ? 4.456 2.612 -13.552 1.00 93.12 194 ILE A N 1
ATOM 1555 C CA . ILE A 1 194 ? 4.628 3.155 -12.196 1.00 93.12 194 ILE A CA 1
ATOM 1556 C C . ILE A 1 194 ? 6.047 2.884 -11.689 1.00 93.12 194 ILE A C 1
ATOM 1558 O O . ILE A 1 194 ? 6.660 3.791 -11.130 1.00 93.12 194 ILE A O 1
ATOM 1562 N N . GLN A 1 195 ? 6.578 1.671 -11.880 1.00 93.69 195 GLN A N 1
ATOM 1563 C CA . GLN A 1 195 ? 7.944 1.348 -11.455 1.00 93.69 195 GLN A CA 1
ATOM 1564 C C . GLN A 1 195 ? 8.993 2.166 -12.215 1.00 93.69 195 GLN A C 1
ATOM 1566 O O . GLN A 1 195 ? 9.957 2.604 -11.600 1.00 93.69 195 GLN A O 1
ATOM 1571 N N . ASP A 1 196 ? 8.795 2.433 -13.507 1.00 94.12 196 ASP A N 1
ATOM 1572 C CA . ASP A 1 196 ? 9.709 3.274 -14.291 1.00 94.12 196 ASP A CA 1
ATOM 1573 C C . ASP A 1 196 ? 9.761 4.708 -13.755 1.00 94.12 196 ASP A C 1
ATOM 1575 O O . ASP A 1 196 ? 10.838 5.190 -13.412 1.00 94.12 196 ASP A O 1
ATOM 1579 N N . ARG A 1 197 ? 8.598 5.347 -13.557 1.00 92.44 197 ARG A N 1
ATOM 1580 C CA . ARG A 1 197 ? 8.518 6.687 -12.945 1.00 92.44 197 ARG A CA 1
ATOM 1581 C C . ARG A 1 197 ? 9.119 6.721 -11.546 1.00 92.44 197 ARG A C 1
ATOM 1583 O O . ARG A 1 197 ? 9.787 7.677 -11.164 1.00 92.44 197 ARG A O 1
ATOM 1590 N N . LYS A 1 198 ? 8.899 5.658 -10.769 1.00 93.94 198 LYS A N 1
ATOM 1591 C CA . LYS A 1 198 ? 9.522 5.505 -9.456 1.00 93.94 198 LYS A CA 1
ATOM 1592 C C . LYS A 1 198 ? 11.048 5.494 -9.592 1.00 93.94 198 LYS A C 1
ATOM 1594 O O . LYS A 1 198 ? 11.712 6.229 -8.876 1.00 93.94 198 LYS A O 1
ATOM 1599 N N . HIS A 1 199 ? 11.613 4.713 -10.511 1.00 92.75 199 HIS A N 1
ATOM 1600 C CA . HIS A 1 199 ? 13.062 4.651 -10.726 1.00 92.75 199 HIS A CA 1
ATOM 1601 C C . HIS A 1 199 ? 13.671 5.979 -11.190 1.00 92.75 199 HIS A C 1
ATOM 1603 O O . HIS A 1 199 ? 14.779 6.304 -10.766 1.00 92.75 199 HIS A O 1
ATOM 1609 N N . GLU A 1 200 ? 12.968 6.761 -12.011 1.00 91.31 200 GLU A N 1
ATOM 1610 C CA . GLU A 1 200 ? 13.405 8.110 -12.406 1.00 91.31 200 GLU A CA 1
ATOM 1611 C C . GLU A 1 200 ? 13.630 9.001 -11.175 1.00 91.31 200 GLU A C 1
ATOM 1613 O O . GLU A 1 200 ? 14.684 9.620 -11.043 1.00 91.31 200 GLU A O 1
ATOM 1618 N N . ILE A 1 201 ? 12.694 8.980 -10.220 1.00 91.75 201 ILE A N 1
ATOM 1619 C CA . ILE A 1 201 ? 12.826 9.705 -8.946 1.00 91.75 201 ILE A CA 1
ATOM 1620 C C . ILE A 1 201 ? 13.979 9.132 -8.113 1.00 91.75 201 ILE A C 1
ATOM 1622 O O . ILE A 1 201 ? 14.812 9.873 -7.605 1.00 91.75 201 ILE A O 1
ATOM 1626 N N . LEU A 1 202 ? 14.046 7.806 -7.973 1.00 92.50 202 LEU A N 1
ATOM 1627 C CA . LEU A 1 202 ? 15.000 7.122 -7.089 1.00 92.50 202 LEU A CA 1
ATOM 1628 C C . LEU A 1 202 ? 16.458 7.183 -7.550 1.00 92.50 202 LEU A C 1
ATOM 1630 O O . LEU A 1 202 ? 17.357 6.896 -6.766 1.00 92.50 202 LEU A O 1
ATOM 1634 N N . THR A 1 203 ? 16.702 7.461 -8.826 1.00 90.12 203 THR A N 1
ATOM 1635 C CA . THR A 1 203 ? 18.060 7.566 -9.377 1.00 90.12 203 THR A CA 1
ATOM 1636 C C . THR A 1 203 ? 18.600 8.994 -9.330 1.00 90.12 203 THR A C 1
ATOM 1638 O O . THR A 1 203 ? 19.810 9.184 -9.466 1.00 90.12 203 THR A O 1
ATOM 1641 N N . SER A 1 204 ? 17.737 9.983 -9.083 1.00 94.94 204 SER A N 1
ATOM 1642 C CA . SER A 1 204 ? 18.096 11.391 -8.937 1.00 94.94 204 SER A CA 1
ATOM 1643 C C . SER A 1 204 ? 18.075 11.804 -7.468 1.00 94.94 204 SER A C 1
ATOM 1645 O O . SER A 1 204 ? 17.027 11.831 -6.825 1.00 94.94 204 SER A O 1
ATOM 1647 N N . GLU A 1 205 ? 19.236 12.190 -6.935 1.00 95.06 205 GLU A N 1
ATOM 1648 C CA . GLU A 1 205 ? 19.328 12.680 -5.555 1.00 95.06 205 GLU A CA 1
ATOM 1649 C C . GLU A 1 205 ? 18.492 13.950 -5.341 1.00 95.06 205 GLU A C 1
ATOM 1651 O O . GLU A 1 205 ? 17.853 14.092 -4.302 1.00 95.06 205 GLU A O 1
ATOM 1656 N N . GLU A 1 206 ? 18.441 14.840 -6.337 1.00 96.38 206 GLU A N 1
ATOM 1657 C CA . GLU A 1 206 ? 17.643 16.069 -6.275 1.00 96.38 206 GLU A CA 1
ATOM 1658 C C . GLU A 1 206 ? 16.142 15.763 -6.161 1.00 96.38 206 GLU A C 1
ATOM 1660 O O . GLU A 1 206 ? 15.454 16.330 -5.310 1.00 96.38 206 GLU A O 1
ATOM 1665 N N . GLU A 1 207 ? 15.628 14.843 -6.982 1.00 96.00 207 GLU A N 1
ATOM 1666 C CA . GLU A 1 207 ? 14.212 14.453 -6.944 1.00 96.00 207 GLU A CA 1
ATOM 1667 C C . GLU A 1 207 ? 13.873 13.707 -5.653 1.00 96.00 207 GLU A C 1
ATOM 1669 O O . GLU A 1 207 ? 12.837 13.955 -5.033 1.00 96.00 207 GLU A O 1
ATOM 1674 N N . TYR A 1 208 ? 14.770 12.839 -5.186 1.00 95.75 208 TYR A N 1
ATOM 1675 C CA . TYR A 1 208 ? 14.580 12.154 -3.917 1.00 95.75 208 TYR A CA 1
ATOM 1676 C C . TYR A 1 208 ? 14.589 13.124 -2.720 1.00 95.75 208 TYR A C 1
ATOM 1678 O O . TYR A 1 208 ? 13.756 12.993 -1.821 1.00 95.75 208 TYR A O 1
ATOM 1686 N N . LEU A 1 209 ? 15.443 14.154 -2.724 1.00 96.19 209 LEU A N 1
ATOM 1687 C CA . LEU A 1 209 ? 15.424 15.220 -1.715 1.00 96.19 209 LEU A CA 1
ATOM 1688 C C . LEU A 1 209 ? 14.103 16.001 -1.719 1.00 96.19 209 LEU A C 1
ATOM 1690 O O . LEU A 1 209 ? 13.599 16.331 -0.647 1.00 96.19 209 LEU A O 1
ATOM 1694 N N . LYS A 1 210 ? 13.491 16.249 -2.888 1.00 96.12 210 LYS A N 1
ATOM 1695 C CA . LYS A 1 210 ? 12.149 16.860 -2.963 1.00 96.12 210 LYS A CA 1
ATOM 1696 C C . LYS A 1 210 ? 11.109 16.002 -2.239 1.00 96.12 210 LYS A C 1
ATOM 1698 O O . LYS A 1 210 ? 10.302 16.544 -1.488 1.00 96.12 210 LYS A O 1
ATOM 1703 N N . VAL A 1 211 ? 11.162 14.677 -2.395 1.00 95.25 211 VAL A N 1
ATOM 1704 C CA . VAL A 1 211 ? 10.282 13.747 -1.663 1.00 95.25 211 VAL A CA 1
ATOM 1705 C C . VAL A 1 211 ? 10.525 13.820 -0.154 1.00 95.25 211 VAL A C 1
ATOM 1707 O O . VAL A 1 211 ? 9.564 13.891 0.608 1.00 95.25 211 VAL A O 1
ATOM 1710 N N . LEU A 1 212 ? 11.784 13.849 0.295 1.00 94.88 212 LEU A N 1
ATOM 1711 C CA . LEU A 1 212 ? 12.105 13.972 1.722 1.00 94.88 212 LEU A CA 1
ATOM 1712 C C . LEU A 1 212 ? 11.637 15.308 2.318 1.00 94.88 212 LEU A C 1
ATOM 1714 O O . LEU A 1 212 ? 11.115 15.316 3.428 1.00 94.88 212 LEU A O 1
ATOM 1718 N N . ASN A 1 213 ? 11.740 16.410 1.574 1.00 95.75 213 ASN A N 1
ATOM 1719 C CA . ASN A 1 213 ? 11.225 17.712 2.009 1.00 95.75 213 ASN A CA 1
ATOM 1720 C C . ASN A 1 213 ? 9.695 17.714 2.154 1.00 95.75 213 ASN A C 1
ATOM 1722 O O . ASN A 1 213 ? 9.164 18.359 3.053 1.00 95.75 213 ASN A O 1
ATOM 1726 N N . ILE A 1 214 ? 8.974 16.980 1.297 1.00 95.00 214 ILE A N 1
ATOM 1727 C CA . ILE A 1 214 ? 7.522 16.795 1.446 1.00 95.00 214 ILE A CA 1
ATOM 1728 C C . ILE A 1 214 ? 7.217 16.035 2.741 1.00 95.00 214 ILE A C 1
ATOM 1730 O O . ILE A 1 214 ? 6.319 16.435 3.478 1.00 95.00 214 ILE A O 1
ATOM 1734 N N . VAL A 1 215 ? 7.972 14.972 3.040 1.00 94.56 215 VAL A N 1
ATOM 1735 C CA . VAL A 1 215 ? 7.824 14.219 4.297 1.00 94.56 215 VAL A CA 1
ATOM 1736 C C . VAL A 1 215 ? 8.064 15.127 5.501 1.00 94.56 215 VAL A C 1
ATOM 1738 O O . VAL A 1 215 ? 7.242 15.138 6.411 1.00 94.56 215 VAL A O 1
ATOM 1741 N N . ASP A 1 216 ? 9.142 15.912 5.488 1.00 94.44 216 ASP A N 1
ATOM 1742 C CA . ASP A 1 216 ? 9.468 16.858 6.560 1.00 94.44 216 ASP A CA 1
ATOM 1743 C C . ASP A 1 216 ? 8.343 17.880 6.771 1.00 94.44 216 ASP A C 1
ATOM 1745 O O . ASP A 1 216 ? 7.887 18.084 7.893 1.00 94.44 216 ASP A O 1
ATOM 1749 N N . HIS A 1 217 ? 7.797 18.438 5.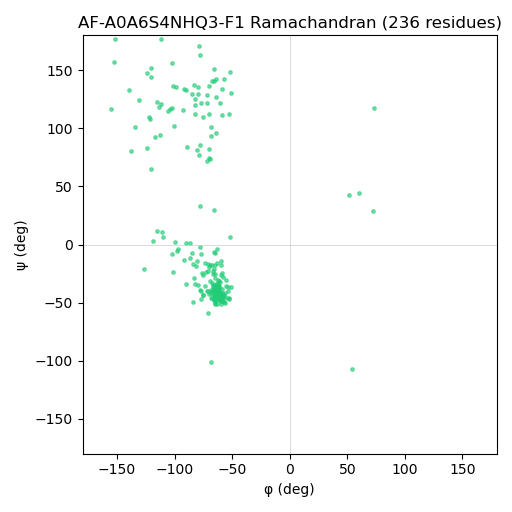686 1.00 94.50 217 HIS A N 1
ATOM 1750 C CA . HIS A 1 217 ? 6.676 19.371 5.763 1.00 94.50 217 HIS A CA 1
ATOM 1751 C C . HIS A 1 217 ? 5.410 18.734 6.350 1.00 94.50 217 HIS A C 1
ATOM 1753 O O . HIS A 1 217 ? 4.766 19.330 7.213 1.00 94.50 217 HIS A O 1
ATOM 1759 N N . VAL A 1 218 ? 5.052 17.524 5.908 1.00 93.38 218 VAL A N 1
ATOM 1760 C CA . VAL A 1 218 ? 3.885 16.801 6.434 1.00 93.38 218 VAL A CA 1
ATOM 1761 C C . VAL A 1 218 ? 4.070 16.493 7.918 1.00 93.38 218 VAL A C 1
ATOM 1763 O O . VAL A 1 218 ? 3.162 16.745 8.706 1.00 93.38 218 VAL A O 1
ATOM 1766 N N . LEU A 1 219 ? 5.243 16.006 8.329 1.00 92.19 219 LEU A N 1
ATOM 1767 C CA . LEU A 1 219 ? 5.517 15.714 9.736 1.00 92.19 219 LEU A CA 1
ATOM 1768 C C . LEU A 1 219 ? 5.533 16.986 10.595 1.00 92.19 219 LEU A C 1
ATOM 1770 O O . LEU A 1 219 ? 4.963 16.973 11.682 1.00 92.19 219 LEU A O 1
ATOM 1774 N N . ALA A 1 220 ? 6.073 18.100 10.096 1.00 92.44 220 ALA A N 1
ATOM 1775 C CA . ALA A 1 220 ? 6.027 19.386 10.790 1.00 92.44 220 ALA A CA 1
ATOM 1776 C C . ALA A 1 220 ? 4.584 19.877 11.007 1.00 92.44 220 ALA A C 1
ATOM 1778 O O . ALA A 1 220 ? 4.248 20.326 12.103 1.00 92.44 220 ALA A O 1
ATOM 1779 N N . GLN A 1 221 ? 3.708 19.736 10.004 1.00 89.88 221 GLN A N 1
ATOM 1780 C CA . GLN A 1 221 ? 2.280 20.047 10.147 1.00 89.88 221 GLN A CA 1
ATOM 1781 C C . GLN A 1 221 ? 1.588 19.152 11.182 1.00 89.88 221 GLN A C 1
ATOM 1783 O O . GLN A 1 221 ? 0.698 19.613 11.901 1.00 89.88 221 GLN A O 1
ATOM 1788 N N . VAL A 1 222 ? 1.969 17.871 11.249 1.00 88.19 222 VAL A N 1
ATOM 1789 C CA . VAL A 1 222 ? 1.458 16.941 12.263 1.00 88.19 222 VAL A CA 1
ATOM 1790 C C . VAL A 1 222 ? 1.915 17.369 13.655 1.00 88.19 222 VAL A C 1
ATOM 1792 O O . VAL A 1 222 ? 1.093 17.480 14.561 1.00 88.19 222 VAL A O 1
ATOM 1795 N N . GLU A 1 223 ? 3.200 17.673 13.828 1.00 89.50 223 GLU A N 1
ATOM 1796 C CA . GLU A 1 223 ? 3.754 18.132 15.102 1.00 89.50 223 GLU A CA 1
ATOM 1797 C C . GLU A 1 223 ? 3.138 19.448 15.585 1.00 89.50 223 GLU A C 1
ATOM 1799 O O . GLU A 1 223 ? 2.886 19.599 16.779 1.00 89.50 223 GLU A O 1
ATOM 1804 N N . GLU A 1 224 ? 2.901 20.407 14.688 1.00 89.44 224 GLU A N 1
ATOM 1805 C CA . GLU A 1 224 ? 2.260 21.681 15.024 1.00 89.44 224 GLU A CA 1
ATOM 1806 C C . GLU A 1 224 ? 0.845 21.460 15.568 1.00 89.44 224 GLU A C 1
ATOM 1808 O O . GLU A 1 224 ? 0.524 21.937 16.655 1.00 89.44 224 GLU A O 1
ATOM 1813 N N . GLN A 1 225 ? 0.040 20.637 14.892 1.00 82.38 225 GLN A N 1
ATOM 1814 C CA . GLN A 1 225 ? -1.312 20.314 15.356 1.00 82.38 225 GLN A CA 1
ATOM 1815 C C . GLN A 1 225 ? -1.313 19.543 16.683 1.00 82.38 225 GLN A C 1
ATOM 1817 O O . GLN A 1 225 ? -2.190 19.763 17.517 1.00 82.38 225 GLN A O 1
ATOM 1822 N N . LEU A 1 226 ? -0.333 18.662 16.914 1.00 81.75 226 LEU A N 1
ATOM 1823 C CA . LEU A 1 226 ? -0.208 17.942 18.185 1.00 81.75 226 LEU A CA 1
ATOM 1824 C C . LEU A 1 226 ? 0.206 18.865 19.344 1.00 81.75 226 LEU A C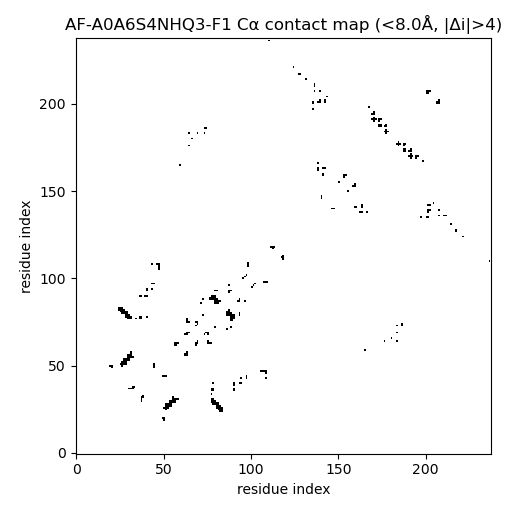 1
ATOM 1826 O O . LEU A 1 226 ? -0.228 18.640 20.469 1.00 81.75 226 LEU A O 1
ATOM 1830 N N . LYS A 1 227 ? 0.990 19.923 19.093 1.00 86.19 227 LYS A N 1
ATOM 1831 C CA . LYS A 1 227 ? 1.357 20.924 20.117 1.00 86.19 227 LYS A CA 1
ATOM 1832 C C . LYS A 1 227 ? 0.168 21.766 20.574 1.00 86.19 227 LYS A C 1
ATOM 1834 O O . LYS A 1 227 ? 0.123 22.174 21.730 1.00 86.19 227 LYS A O 1
ATOM 1839 N N . GLU A 1 228 ? -0.784 22.035 19.685 1.00 76.38 228 GLU A N 1
ATOM 1840 C CA . GLU 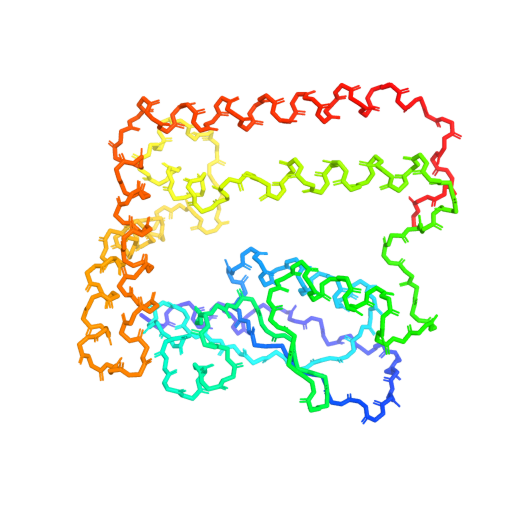A 1 228 ? -1.992 22.805 20.008 1.00 76.38 228 GLU A CA 1
ATOM 1841 C C . GLU A 1 228 ? -2.969 22.032 20.916 1.00 76.38 228 GLU A C 1
ATOM 1843 O O . GLU A 1 228 ? -3.835 22.632 21.561 1.00 76.38 228 GLU A O 1
ATOM 1848 N N . GLN A 1 229 ? -2.816 20.708 21.025 1.00 65.81 229 GLN A N 1
ATOM 1849 C CA . GLN A 1 229 ? -3.605 19.856 21.913 1.00 65.81 229 GLN A CA 1
ATOM 1850 C C . GLN A 1 229 ? -2.938 19.749 23.299 1.00 65.81 229 GLN A C 1
ATOM 1852 O O . GLN A 1 229 ? -2.202 18.812 23.585 1.00 65.81 229 GLN A O 1
ATOM 1857 N N . ASN A 1 230 ? -3.193 20.727 24.179 1.00 48.31 230 ASN A N 1
ATOM 1858 C CA . ASN A 1 230 ? -2.731 20.711 25.579 1.00 48.31 230 ASN A CA 1
ATOM 1859 C C . ASN A 1 230 ? -3.106 19.406 26.323 1.00 48.31 230 ASN A C 1
ATOM 1861 O O . ASN A 1 230 ? -4.188 18.856 26.116 1.00 48.31 230 ASN A O 1
ATOM 1865 N N . GLU A 1 231 ? -2.251 19.000 27.274 1.00 50.94 231 GLU A N 1
ATOM 1866 C CA . GLU A 1 231 ? -2.236 17.777 28.117 1.00 50.94 231 GLU A CA 1
ATOM 1867 C C . GLU A 1 231 ? -3.535 17.413 28.894 1.00 50.94 231 GLU A C 1
ATOM 1869 O O . GLU A 1 231 ? -3.552 16.467 29.680 1.00 50.94 231 GLU A O 1
ATOM 1874 N N . GLY 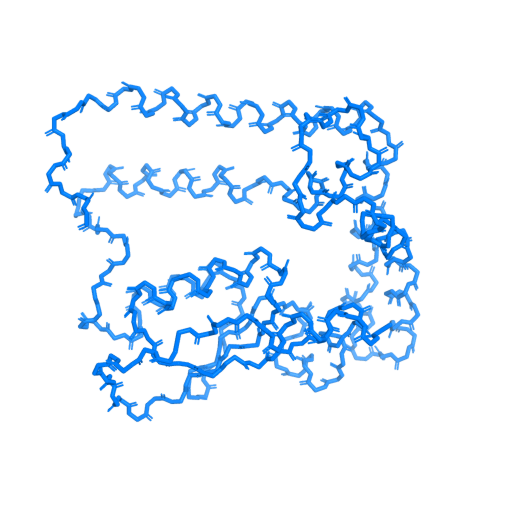A 1 232 ? -4.654 18.110 28.688 1.00 45.31 232 GLY A N 1
ATOM 1875 C CA . GLY A 1 232 ? -5.909 17.923 29.427 1.00 45.31 232 GLY A CA 1
ATOM 1876 C C . GLY A 1 232 ? -6.764 16.708 29.036 1.00 45.31 232 GLY A C 1
ATOM 1877 O O . GLY A 1 232 ? -7.733 16.427 29.734 1.00 45.31 232 GLY A O 1
ATOM 1878 N N . ASN A 1 233 ? -6.432 15.977 27.963 1.00 44.50 233 ASN A N 1
ATOM 1879 C CA . ASN A 1 233 ? -7.256 14.869 27.439 1.00 44.50 233 ASN A CA 1
ATOM 1880 C C . ASN A 1 233 ? -6.601 13.474 27.519 1.00 44.50 233 ASN A C 1
ATOM 1882 O O . ASN A 1 233 ? -7.133 12.508 26.971 1.00 44.50 233 ASN A O 1
ATOM 1886 N N . LEU A 1 234 ? -5.491 13.332 28.252 1.00 42.12 234 LEU A N 1
ATOM 1887 C CA . LEU A 1 234 ? -4.739 12.073 28.402 1.00 42.12 234 LEU A CA 1
ATOM 1888 C C . LEU A 1 234 ? -5.504 10.922 29.091 1.00 42.12 234 LEU A C 1
ATOM 1890 O O . LEU A 1 234 ? -4.994 9.809 29.159 1.00 42.12 234 LEU A O 1
ATOM 1894 N N . HIS A 1 235 ? -6.732 11.141 29.571 1.00 37.25 235 HIS A N 1
ATOM 1895 C CA . HIS A 1 235 ? -7.538 10.097 30.217 1.00 37.25 235 HIS A CA 1
ATOM 1896 C C . HIS A 1 235 ? -8.442 9.279 29.284 1.00 37.25 235 HIS A C 1
ATOM 1898 O O . HIS A 1 235 ? -9.139 8.397 29.776 1.00 37.25 235 HIS A O 1
ATOM 1904 N N . THR A 1 236 ? -8.447 9.524 27.968 1.00 35.94 236 THR A N 1
ATOM 1905 C CA . THR A 1 236 ? -9.427 8.866 27.070 1.00 35.94 236 THR A CA 1
ATOM 1906 C C . THR A 1 236 ? -8.810 7.982 25.981 1.00 35.94 236 THR A C 1
ATOM 1908 O O . THR A 1 236 ? -9.540 7.425 25.163 1.00 35.94 236 THR A O 1
ATOM 1911 N N . ILE A 1 237 ? -7.485 7.815 25.956 1.00 38.22 237 ILE A N 1
ATOM 1912 C CA . ILE A 1 237 ? -6.814 6.983 24.947 1.00 38.22 237 ILE A CA 1
ATOM 1913 C C . ILE A 1 237 ? -5.719 6.145 25.620 1.00 38.22 237 ILE A C 1
ATOM 1915 O O . ILE A 1 237 ? -4.546 6.510 25.605 1.00 38.22 237 ILE A O 1
ATOM 1919 N N . ILE A 1 238 ? -6.125 5.043 26.251 1.00 35.69 238 ILE A N 1
ATOM 1920 C CA . ILE A 1 238 ? -5.302 3.838 26.438 1.00 35.69 238 ILE A CA 1
ATOM 1921 C C . ILE A 1 238 ? -6.175 2.657 26.037 1.00 35.69 238 ILE A C 1
ATOM 1923 O O . ILE A 1 238 ? -7.337 2.630 26.507 1.00 35.69 238 ILE A O 1
#